Protein AF-A0A3B0UIE2-F1 (afdb_monomer)

InterPro domains:
  IPR003661 Signal transduction histidine kinase, dimerisation/phosphoacceptor domain [cd00082] (89-148)
  IPR036097 Signal transduction histidine kinase, dimerisation/phosphoacceptor domain superfamily [SSF47384] (78-144)

Radius of gyration: 30.75 Å; Cα contacts (8 Å, |Δi|>4): 87; chains: 1; bounding box: 80×57×83 Å

Secondary structure (DSSP, 8-state):
-HHHHHHHHHHHHHHHHHHHHHHHHHHHHHHHHHHHHHHHHHHHHHHHHHHHHH--SS-HHHHHHHHHHHHHHHHHHHHHHHHHHHHHHHHHHHHHHHHHHHHHHHHHHHHHHHHHHTS-TTT-HHHHHHHHHHHHHHHHHHHHHHHHHTTS-S-------EEE-HHHHHHHHHHHHHHHHHHTTPPP-----S-PPPEEE---

Sequence (204 aa):
MVYDTIFMMNKKLLQYLLEFIPVVKSMFFAVLVIIAISLSVAVLGVGGGWVISNATSGWAWTAAFAVGSLIFIVWKSISMRLKKTDLIKSEFITIAAHRIRTPLTRVNWMISEIVAESGLGKENKLAVSIREIMNDLVKASNNLLNAAEAGKSSLYYDYMFEKGQF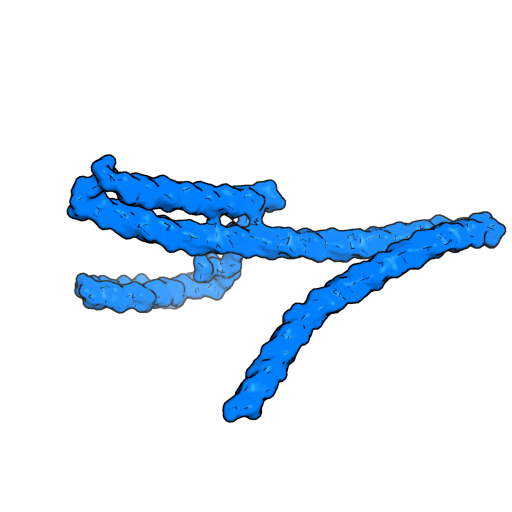ANLVRQVVSEYSSGARQKDINISVDVTEKLPELSLDKE

Mean predicted aligned error: 17.57 Å

Solvent-accessible surface area (backbone atoms only — not comparable to full-atom values): 11708 Å² total; per-residue (Å²): 113,71,67,57,53,53,52,54,50,51,54,52,51,51,51,53,52,59,66,43,50,65,56,54,55,51,54,53,51,51,52,51,50,52,52,52,51,53,50,52,52,48,46,51,60,56,47,45,55,51,44,72,74,68,54,81,68,100,53,68,66,56,58,56,51,53,53,53,49,54,52,49,52,52,52,50,55,51,51,54,54,51,53,52,51,55,50,52,52,28,52,52,46,37,53,51,28,56,64,47,46,57,58,50,50,52,50,50,50,54,51,52,49,54,32,61,76,67,69,39,67,85,82,36,66,67,62,48,52,50,52,51,53,49,52,49,51,51,48,50,34,50,51,50,30,51,58,39,40,74,81,44,83,94,71,74,76,75,69,64,58,38,87,36,56,60,70,57,54,53,51,50,54,52,57,72,46,43,67,61,28,59,78,66,75,49,87,86,82,84,89,74,74,94,81,66,73,79,37,78,38,55,86,125

pLDDT: mean 74.0, std 8.78, range [43.72, 89.62]

Organism: NCBI:txid652676

Structure (mmCIF, N/CA/C/O backbone):
data_AF-A0A3B0UIE2-F1
#
_entry.id   AF-A0A3B0UIE2-F1
#
loop_
_atom_site.group_PDB
_atom_site.id
_atom_site.type_symbol
_atom_site.label_atom_id
_atom_site.label_alt_id
_atom_site.label_comp_id
_atom_site.label_asym_id
_atom_site.label_entity_id
_atom_site.label_seq_id
_atom_site.pdbx_PDB_ins_code
_atom_site.Cartn_x
_atom_site.Cartn_y
_atom_site.Cartn_z
_atom_site.occupancy
_atom_site.B_iso_or_equiv
_atom_site.auth_seq_id
_atom_site.auth_comp_id
_atom_site.auth_asym_id
_atom_site.auth_atom_id
_atom_site.pdbx_PDB_model_num
ATOM 1 N N . MET A 1 1 ? 0.144 -46.802 6.321 1.00 59.94 1 MET A N 1
ATOM 2 C CA . MET A 1 1 ? 0.985 -45.818 7.039 1.00 59.94 1 MET A CA 1
ATOM 3 C C . MET A 1 1 ? 2.163 -45.338 6.188 1.00 59.94 1 MET A C 1
ATOM 5 O O . MET A 1 1 ? 2.174 -44.167 5.865 1.00 59.94 1 MET A O 1
ATOM 9 N N . VAL A 1 2 ? 3.090 -46.196 5.731 1.00 64.44 2 VAL A N 1
ATOM 10 C CA . VAL A 1 2 ? 4.251 -45.768 4.902 1.00 64.44 2 VAL A CA 1
ATOM 11 C C . VAL A 1 2 ? 3.854 -45.157 3.543 1.00 64.44 2 VAL A C 1
ATOM 13 O O . VAL A 1 2 ? 4.434 -44.158 3.127 1.00 64.44 2 VAL A O 1
ATOM 16 N N . TYR A 1 3 ? 2.831 -45.707 2.877 1.00 65.94 3 TYR A N 1
ATOM 17 C CA . TYR A 1 3 ? 2.332 -45.188 1.594 1.00 65.94 3 TYR A CA 1
ATOM 18 C C . TYR A 1 3 ? 1.734 -43.774 1.696 1.00 65.94 3 TYR A C 1
ATOM 20 O O . TYR A 1 3 ? 2.008 -42.940 0.835 1.00 65.94 3 TYR A O 1
ATOM 28 N N . ASP A 1 4 ? 1.001 -43.468 2.771 1.00 69.38 4 ASP A N 1
ATOM 29 C CA . ASP A 1 4 ? 0.458 -42.121 3.005 1.00 69.38 4 ASP A CA 1
ATOM 30 C C . ASP A 1 4 ? 1.563 -41.098 3.262 1.00 69.38 4 ASP A C 1
ATOM 32 O O . ASP A 1 4 ? 1.493 -39.972 2.770 1.00 69.38 4 ASP A O 1
ATOM 36 N N . THR A 1 5 ? 2.620 -41.488 3.980 1.00 70.50 5 THR A N 1
ATOM 37 C CA . THR A 1 5 ? 3.762 -40.607 4.245 1.00 70.50 5 THR A CA 1
ATOM 38 C C . THR A 1 5 ? 4.521 -40.277 2.959 1.00 70.50 5 THR A C 1
ATOM 40 O O . THR A 1 5 ? 4.874 -39.120 2.741 1.00 70.50 5 THR A O 1
ATOM 43 N N . ILE A 1 6 ? 4.722 -41.260 2.073 1.00 70.94 6 ILE A N 1
ATOM 44 C CA . ILE A 1 6 ? 5.381 -41.060 0.772 1.00 70.94 6 ILE A CA 1
ATOM 45 C C . ILE A 1 6 ? 4.516 -40.187 -0.151 1.00 70.94 6 ILE A C 1
ATOM 47 O O . ILE A 1 6 ? 5.032 -39.269 -0.789 1.00 70.94 6 ILE A O 1
ATOM 51 N N . PHE A 1 7 ? 3.199 -40.409 -0.181 1.00 75.44 7 PHE A N 1
ATOM 52 C CA . PHE A 1 7 ? 2.265 -39.605 -0.973 1.00 75.44 7 PHE A CA 1
ATOM 53 C C . PHE A 1 7 ? 2.197 -38.145 -0.491 1.00 75.44 7 PHE A C 1
ATOM 55 O O . PHE A 1 7 ? 2.292 -37.212 -1.292 1.00 75.44 7 PHE A O 1
ATOM 62 N N . MET A 1 8 ? 2.122 -37.932 0.826 1.00 71.06 8 MET A N 1
ATOM 63 C CA . MET A 1 8 ? 2.158 -36.603 1.448 1.00 71.06 8 MET A CA 1
ATOM 64 C C . MET A 1 8 ? 3.488 -35.881 1.203 1.00 71.06 8 MET A C 1
ATOM 66 O O . MET A 1 8 ? 3.498 -34.675 0.945 1.00 71.06 8 MET A O 1
ATOM 70 N N . MET A 1 9 ? 4.610 -36.606 1.245 1.00 76.44 9 MET A N 1
ATOM 71 C CA . MET A 1 9 ? 5.936 -36.049 0.976 1.00 76.44 9 MET A CA 1
ATOM 72 C C . MET A 1 9 ? 6.086 -35.631 -0.491 1.00 76.44 9 MET A C 1
ATOM 74 O O . MET A 1 9 ? 6.580 -34.538 -0.758 1.00 76.44 9 MET A O 1
ATOM 78 N N . ASN A 1 10 ? 5.581 -36.434 -1.434 1.00 78.94 10 ASN A N 1
ATOM 79 C CA . ASN A 1 10 ? 5.615 -36.113 -2.863 1.00 78.94 10 ASN A CA 1
ATOM 80 C C . ASN A 1 10 ? 4.724 -34.903 -3.204 1.00 78.94 10 ASN A C 1
ATOM 82 O O . ASN A 1 10 ? 5.127 -34.019 -3.954 1.00 78.94 10 ASN A O 1
ATOM 86 N N . LYS A 1 11 ? 3.547 -34.789 -2.573 1.00 80.38 11 LYS A N 1
ATOM 87 C CA . LYS A 1 11 ? 2.660 -33.625 -2.731 1.00 80.38 11 LYS A CA 1
ATOM 88 C C . LYS A 1 11 ? 3.299 -32.330 -2.216 1.00 80.38 11 LYS A C 1
ATOM 90 O O . LYS A 1 11 ? 3.215 -31.303 -2.887 1.00 80.38 11 LYS A O 1
ATOM 95 N N . LYS A 1 12 ? 3.974 -32.379 -1.060 1.00 77.25 12 LYS A N 1
ATOM 96 C CA . LYS A 1 12 ? 4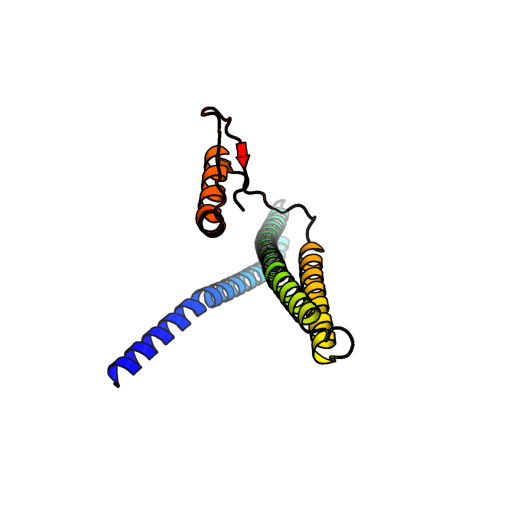.740 -31.237 -0.531 1.00 77.25 12 LYS A CA 1
ATOM 97 C C . LYS A 1 12 ? 5.914 -30.864 -1.437 1.00 77.25 12 LYS A C 1
ATOM 99 O O . LYS A 1 12 ? 6.126 -29.683 -1.681 1.00 77.25 12 LYS A O 1
ATOM 104 N N . LEU A 1 13 ? 6.639 -31.850 -1.967 1.00 75.75 13 LEU A N 1
ATOM 105 C CA . LEU A 1 13 ? 7.717 -31.637 -2.940 1.00 75.75 13 LEU A CA 1
ATOM 106 C C . LEU A 1 13 ? 7.207 -30.952 -4.211 1.00 75.75 13 LEU A C 1
ATOM 108 O O . LEU A 1 13 ? 7.811 -29.987 -4.670 1.00 75.75 13 LEU A O 1
ATOM 112 N N . LEU A 1 14 ? 6.066 -31.397 -4.739 1.00 78.38 14 LEU A N 1
ATOM 113 C CA . LEU A 1 14 ? 5.446 -30.795 -5.917 1.00 78.38 14 LEU A CA 1
ATOM 114 C C . LEU A 1 14 ? 5.032 -29.338 -5.664 1.00 78.38 14 LEU A C 1
ATOM 116 O O . LEU A 1 14 ? 5.239 -28.480 -6.518 1.00 78.38 14 LEU A O 1
ATOM 120 N N . GLN A 1 15 ? 4.489 -29.049 -4.480 1.00 78.19 15 GLN A N 1
ATOM 121 C CA . GLN A 1 15 ? 4.108 -27.696 -4.075 1.00 78.19 15 GLN A CA 1
ATOM 122 C C . GLN A 1 15 ? 5.329 -26.772 -3.943 1.00 78.19 15 GLN A C 1
ATOM 124 O O . GLN A 1 15 ? 5.320 -25.673 -4.494 1.00 78.19 15 GLN A O 1
ATOM 129 N N . TYR A 1 16 ? 6.411 -27.246 -3.318 1.00 77.62 16 TYR A N 1
ATOM 130 C CA . TYR A 1 16 ? 7.679 -26.514 -3.257 1.00 77.62 16 TYR A CA 1
ATOM 131 C C . TYR A 1 16 ? 8.252 -26.231 -4.650 1.00 77.62 16 TYR A C 1
ATOM 133 O O . TYR A 1 16 ? 8.701 -25.119 -4.919 1.00 77.62 16 TYR A O 1
ATOM 141 N N . LEU A 1 17 ? 8.213 -27.211 -5.558 1.00 74.56 17 LEU A N 1
ATOM 142 C CA . LEU A 1 17 ? 8.673 -27.025 -6.934 1.00 74.56 17 LEU A CA 1
ATOM 143 C C . LEU A 1 17 ? 7.830 -25.979 -7.676 1.00 74.56 17 LEU A C 1
ATOM 145 O O . LEU A 1 17 ? 8.391 -25.132 -8.368 1.00 74.56 17 LEU A O 1
ATOM 149 N N . LEU A 1 18 ? 6.506 -25.988 -7.497 1.00 74.62 18 LEU A N 1
ATOM 150 C CA . LEU A 1 18 ? 5.598 -25.014 -8.111 1.00 74.62 18 LEU A CA 1
ATOM 151 C C . LEU A 1 18 ? 5.844 -23.581 -7.618 1.00 74.62 18 LEU A C 1
ATOM 153 O O . LEU A 1 18 ? 5.824 -22.651 -8.425 1.00 74.62 18 LEU A O 1
ATOM 157 N N . GLU A 1 19 ? 6.138 -23.400 -6.329 1.00 77.62 19 GLU A N 1
ATOM 158 C CA . GLU A 1 19 ? 6.495 -22.097 -5.751 1.00 77.62 19 GLU A CA 1
ATOM 159 C C . GLU A 1 19 ? 7.881 -21.604 -6.214 1.00 77.62 19 GLU A C 1
ATOM 161 O O . GLU A 1 19 ? 8.101 -20.399 -6.353 1.00 77.62 19 GLU A O 1
ATOM 166 N N . PHE A 1 20 ? 8.804 -22.518 -6.539 1.00 73.44 20 PHE A N 1
ATOM 167 C CA . PHE A 1 20 ? 10.147 -22.185 -7.028 1.00 73.44 20 PHE A CA 1
ATOM 168 C C . PHE A 1 20 ? 10.193 -21.752 -8.504 1.00 73.44 20 PHE A C 1
ATOM 170 O O . PHE A 1 20 ? 11.013 -20.905 -8.867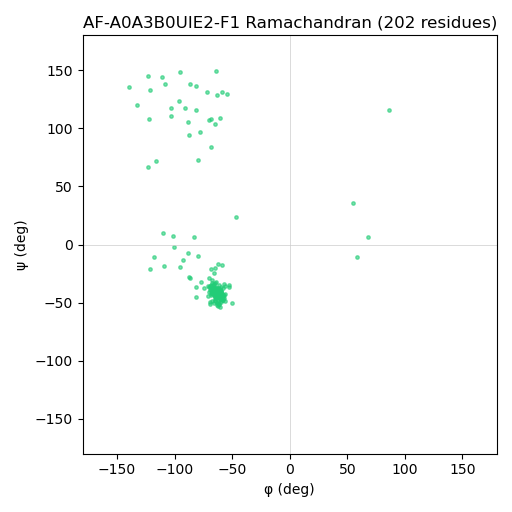 1.00 73.44 20 PHE A O 1
ATOM 177 N N . ILE A 1 21 ? 9.318 -22.287 -9.365 1.00 75.94 21 ILE A N 1
ATOM 178 C CA . ILE A 1 21 ? 9.272 -21.973 -10.809 1.00 75.94 21 ILE A CA 1
ATOM 179 C C . ILE A 1 21 ? 9.263 -20.458 -11.119 1.00 75.94 21 ILE A C 1
ATOM 181 O O . ILE A 1 21 ? 10.080 -20.023 -11.941 1.00 75.94 21 ILE A O 1
ATOM 185 N N . PRO A 1 22 ? 8.399 -19.615 -10.514 1.00 72.62 22 PRO A N 1
ATOM 186 C CA . PRO A 1 22 ? 8.377 -18.181 -10.815 1.00 72.62 22 PRO A CA 1
ATOM 187 C C . PRO A 1 22 ? 9.661 -17.458 -10.382 1.00 72.62 22 PRO A C 1
ATOM 189 O O . PRO A 1 22 ? 10.120 -16.553 -11.085 1.00 72.62 22 PRO A O 1
ATOM 192 N N . VAL A 1 23 ? 10.277 -17.882 -9.275 1.00 73.25 23 VAL A N 1
ATOM 193 C CA . VAL A 1 23 ? 11.530 -17.306 -8.761 1.00 73.25 23 VAL A CA 1
ATOM 194 C C . VAL A 1 23 ? 12.687 -17.622 -9.707 1.00 73.25 23 VAL A C 1
ATOM 196 O O . VAL A 1 23 ? 13.394 -16.712 -10.147 1.00 73.25 23 VAL A O 1
ATOM 199 N N . VAL A 1 24 ? 12.823 -18.889 -10.110 1.00 77.94 24 VAL A N 1
ATOM 200 C CA . VAL A 1 24 ? 13.854 -19.337 -11.061 1.00 77.94 24 VAL A CA 1
ATOM 201 C C . VAL A 1 24 ? 13.708 -18.621 -12.406 1.00 77.94 24 VAL A C 1
ATOM 203 O O . VAL A 1 24 ? 14.696 -18.144 -12.968 1.00 77.94 24 VAL A O 1
ATOM 206 N N . LYS A 1 25 ? 12.473 -18.451 -12.900 1.00 73.00 25 LYS A N 1
ATOM 207 C CA . LYS A 1 25 ? 12.191 -17.710 -14.140 1.00 73.00 25 LYS A CA 1
ATOM 208 C C . LYS A 1 25 ? 12.637 -16.245 -14.059 1.00 73.00 25 LYS A C 1
ATOM 210 O O . LYS A 1 25 ? 13.175 -15.714 -15.031 1.00 73.00 25 LYS A O 1
ATOM 215 N N . SER A 1 26 ? 12.440 -15.594 -12.911 1.00 71.44 26 SER A N 1
ATOM 216 C CA . SER A 1 26 ? 12.879 -14.212 -12.687 1.00 71.44 26 SER A CA 1
ATOM 217 C C . SER A 1 26 ? 14.405 -14.090 -12.630 1.00 71.44 26 SER A C 1
ATOM 219 O O . SER A 1 26 ? 14.968 -13.171 -13.226 1.00 71.44 26 SER A O 1
ATOM 221 N N . MET A 1 27 ? 15.086 -15.029 -11.965 1.00 76.00 27 MET A N 1
ATOM 222 C CA . MET A 1 27 ? 16.553 -15.060 -11.905 1.00 76.00 27 MET A CA 1
ATOM 223 C C . MET A 1 27 ? 17.169 -15.269 -13.291 1.00 76.00 27 MET A C 1
ATOM 225 O O . MET A 1 27 ? 18.090 -14.551 -13.673 1.00 76.00 27 MET A O 1
ATOM 229 N N . PHE A 1 28 ? 16.614 -16.190 -14.083 1.00 80.75 28 PHE A N 1
ATOM 230 C CA . PHE A 1 28 ? 17.080 -16.449 -15.445 1.00 80.75 28 PHE A CA 1
ATOM 231 C C . PHE A 1 28 ? 16.944 -15.216 -16.351 1.00 80.75 28 PHE A C 1
ATOM 233 O O . PHE A 1 28 ? 17.866 -14.872 -17.090 1.00 80.75 28 PHE A O 1
ATOM 240 N N . PHE A 1 29 ? 15.821 -14.496 -16.254 1.00 77.62 29 PHE A N 1
ATOM 241 C CA . PHE A 1 29 ? 15.620 -13.252 -16.999 1.00 77.62 29 PHE A CA 1
ATOM 242 C C . PHE A 1 29 ? 16.621 -12.160 -16.591 1.00 77.62 29 PHE A C 1
ATOM 244 O O . PHE A 1 29 ? 17.150 -11.465 -17.455 1.00 77.62 29 PHE A O 1
ATOM 251 N N . ALA A 1 30 ? 16.927 -12.028 -15.295 1.00 73.62 30 ALA A N 1
ATOM 252 C CA . ALA A 1 30 ? 17.923 -11.071 -14.815 1.00 73.62 30 ALA A CA 1
ATOM 253 C C . ALA A 1 30 ? 19.327 -11.375 -15.363 1.00 73.62 30 ALA A C 1
ATOM 255 O O . ALA A 1 30 ? 20.013 -10.466 -15.830 1.00 73.62 30 ALA A O 1
ATOM 256 N N . VAL A 1 31 ? 19.727 -12.652 -15.386 1.00 82.06 31 VAL A N 1
ATOM 257 C CA . VAL A 1 31 ? 21.003 -13.078 -15.984 1.00 82.06 31 VAL A CA 1
ATOM 258 C C . VAL A 1 31 ? 21.042 -12.761 -17.481 1.00 82.06 31 VAL A C 1
ATOM 260 O O . VAL A 1 31 ? 22.030 -12.203 -17.953 1.00 82.06 31 VAL A O 1
ATOM 263 N N . LEU A 1 32 ? 19.961 -13.020 -18.225 1.00 80.75 32 LEU A N 1
ATOM 264 C CA . LEU A 1 32 ? 19.870 -12.657 -19.646 1.00 80.75 32 LEU A CA 1
ATOM 265 C C . LEU A 1 32 ? 20.023 -11.151 -19.888 1.00 80.75 32 LEU A C 1
ATOM 267 O O . LEU A 1 32 ? 20.693 -10.751 -20.838 1.00 80.75 32 LEU A O 1
ATOM 271 N N . VAL A 1 33 ? 19.440 -10.312 -19.029 1.00 79.12 33 VAL A N 1
ATOM 272 C CA . VAL A 1 33 ? 19.584 -8.851 -19.119 1.00 79.12 33 VAL A CA 1
ATOM 273 C C . VAL A 1 33 ? 21.034 -8.428 -18.882 1.00 79.12 33 VAL A C 1
ATOM 275 O O . VAL A 1 33 ? 21.556 -7.616 -19.640 1.00 79.12 33 VAL A O 1
ATOM 278 N N . ILE A 1 34 ? 21.710 -8.999 -17.881 1.00 80.62 34 ILE A N 1
ATOM 279 C CA . ILE A 1 34 ? 23.125 -8.706 -17.600 1.00 80.62 34 ILE A CA 1
ATOM 280 C C . ILE A 1 34 ? 24.007 -9.126 -18.778 1.00 80.62 34 ILE A C 1
ATOM 282 O O . ILE A 1 34 ? 24.868 -8.355 -19.201 1.00 80.62 34 ILE A O 1
ATOM 286 N N . ILE A 1 35 ? 23.759 -10.308 -19.350 1.00 84.38 35 ILE A N 1
ATOM 287 C CA . ILE A 1 35 ? 24.462 -10.782 -20.547 1.00 84.38 35 ILE A CA 1
ATOM 288 C C . ILE A 1 35 ? 24.221 -9.819 -21.712 1.00 84.38 35 ILE A C 1
ATOM 290 O O . ILE A 1 35 ? 25.181 -9.415 -22.358 1.00 84.38 35 ILE A O 1
ATOM 294 N N . ALA A 1 36 ? 22.980 -9.388 -21.952 1.00 79.50 36 ALA A N 1
ATOM 295 C CA . ALA A 1 36 ? 22.654 -8.450 -23.025 1.00 79.50 36 ALA A CA 1
ATOM 296 C C . ALA A 1 36 ? 23.336 -7.081 -22.846 1.00 79.50 36 ALA A C 1
ATOM 298 O O . ALA A 1 36 ? 23.836 -6.510 -23.817 1.00 79.50 36 ALA A O 1
ATOM 299 N N . ILE A 1 37 ? 23.405 -6.571 -21.612 1.00 79.12 37 ILE A N 1
ATOM 300 C CA . ILE A 1 37 ? 24.123 -5.331 -21.283 1.00 79.12 37 ILE A CA 1
ATOM 301 C C . ILE A 1 37 ? 25.626 -5.514 -21.522 1.00 79.12 37 ILE A C 1
ATOM 303 O O . ILE A 1 37 ? 26.240 -4.687 -22.191 1.00 79.12 37 ILE A O 1
ATOM 307 N N . SER A 1 38 ? 26.211 -6.613 -21.039 1.00 77.25 38 SER A N 1
ATOM 308 C CA . SER A 1 38 ? 27.634 -6.919 -21.214 1.00 77.25 38 SER A CA 1
ATOM 309 C C . SER A 1 38 ? 28.010 -7.079 -22.692 1.00 77.25 38 SER A C 1
ATOM 311 O O . SER A 1 38 ? 29.003 -6.503 -23.135 1.00 77.25 38 SER A O 1
ATOM 313 N N . LEU A 1 39 ? 27.170 -7.759 -23.483 1.00 79.69 39 LEU A N 1
ATOM 314 C CA . LEU A 1 39 ? 27.345 -7.887 -24.931 1.00 79.69 39 LEU A CA 1
ATOM 315 C C . LEU A 1 39 ? 27.259 -6.525 -25.626 1.00 79.69 39 LEU A C 1
ATOM 317 O O . LEU A 1 39 ? 28.076 -6.226 -26.489 1.00 79.69 39 LEU A O 1
ATOM 321 N N . SER A 1 40 ? 26.304 -5.680 -25.226 1.00 71.69 40 SER A N 1
ATOM 322 C CA . SER A 1 40 ? 26.145 -4.333 -25.788 1.00 71.69 40 SER A CA 1
ATOM 323 C C . SER A 1 40 ? 27.374 -3.461 -25.513 1.00 71.69 40 SER A C 1
ATOM 325 O O . SER A 1 40 ? 27.848 -2.764 -26.407 1.00 71.69 40 SER A O 1
ATOM 327 N N . VAL A 1 41 ? 27.943 -3.542 -24.305 1.00 75.44 41 VAL A N 1
ATOM 328 C CA . VAL A 1 41 ? 29.186 -2.840 -23.939 1.00 75.44 41 VAL A CA 1
ATOM 329 C C . VAL A 1 41 ? 30.387 -3.385 -24.720 1.00 75.44 41 VAL A C 1
ATOM 331 O O . VAL A 1 41 ? 31.199 -2.605 -25.215 1.00 75.44 41 VAL A O 1
ATOM 334 N N . ALA A 1 42 ? 30.486 -4.705 -24.895 1.00 74.06 42 ALA A N 1
ATOM 335 C CA . ALA A 1 42 ? 31.547 -5.322 -25.690 1.00 74.06 42 ALA A CA 1
ATOM 336 C C . ALA A 1 42 ? 31.472 -4.917 -27.174 1.00 74.06 42 ALA A C 1
ATOM 338 O O . ALA A 1 42 ? 32.497 -4.610 -27.785 1.00 74.06 42 ALA A O 1
ATOM 339 N N . VAL A 1 43 ? 30.261 -4.844 -27.738 1.00 71.31 43 VAL A N 1
ATOM 340 C CA . VAL A 1 43 ? 30.013 -4.357 -29.105 1.00 71.31 43 VAL A CA 1
ATOM 341 C C . VAL A 1 43 ? 30.408 -2.886 -29.246 1.00 71.31 43 VAL A C 1
ATOM 343 O O . VAL A 1 43 ? 30.999 -2.524 -30.258 1.00 71.31 43 VAL A O 1
ATOM 346 N N . LEU A 1 44 ? 30.164 -2.044 -28.238 1.00 68.69 44 LEU A N 1
ATOM 347 C CA . LEU A 1 44 ? 30.645 -0.657 -28.247 1.00 68.69 44 LEU A CA 1
ATOM 348 C C . LEU A 1 44 ? 32.177 -0.570 -28.220 1.00 68.69 44 LEU A C 1
ATOM 350 O O . LEU A 1 44 ? 32.747 0.232 -28.955 1.00 68.69 44 LEU A O 1
ATOM 354 N N . GLY A 1 45 ? 32.844 -1.399 -27.412 1.00 67.75 45 GLY A N 1
ATOM 355 C CA . GLY A 1 45 ? 34.305 -1.390 -27.286 1.00 67.75 45 GLY A CA 1
ATOM 356 C C . GLY A 1 45 ? 35.027 -1.895 -28.539 1.00 67.75 45 GLY A C 1
ATOM 357 O O . GLY A 1 45 ? 35.905 -1.217 -29.068 1.00 67.75 45 GLY A O 1
ATOM 358 N N . VAL A 1 46 ? 34.641 -3.072 -29.040 1.00 68.69 46 VAL A N 1
ATOM 359 C CA . VAL A 1 46 ? 35.284 -3.707 -30.207 1.00 68.69 46 VAL A CA 1
ATOM 360 C C . VAL A 1 46 ? 34.754 -3.122 -31.516 1.00 68.69 46 VAL A C 1
ATOM 362 O O . VAL A 1 46 ? 35.525 -2.777 -32.413 1.00 68.69 46 VAL A O 1
ATOM 365 N N . GLY A 1 47 ? 33.433 -2.964 -31.618 1.00 64.25 47 GLY A N 1
ATOM 366 C CA . GLY A 1 47 ? 32.779 -2.393 -32.791 1.00 64.25 47 GLY A CA 1
ATOM 367 C C . GLY A 1 47 ? 33.112 -0.917 -32.977 1.00 64.25 47 GLY A C 1
ATOM 368 O O . GLY A 1 47 ? 33.303 -0.493 -34.110 1.00 64.25 47 GLY A O 1
ATOM 369 N N . GLY A 1 48 ? 33.284 -0.148 -31.896 1.00 64.75 48 GLY A N 1
ATOM 370 C CA . GLY A 1 48 ? 33.723 1.247 -31.975 1.00 64.75 48 GLY A CA 1
ATOM 371 C C . GLY A 1 48 ? 35.081 1.399 -32.665 1.00 64.75 48 GLY A C 1
ATOM 372 O O . GLY A 1 48 ? 35.210 2.200 -33.587 1.00 64.75 48 GLY A O 1
ATOM 373 N N . GLY A 1 49 ? 36.074 0.583 -32.297 1.00 65.00 49 GLY A N 1
ATOM 374 C CA . GLY A 1 49 ? 37.410 0.624 -32.907 1.00 65.00 49 GLY A CA 1
ATOM 375 C C . GLY A 1 49 ? 37.436 0.176 -34.374 1.00 65.00 49 GLY A C 1
ATOM 376 O O . GLY A 1 49 ? 38.124 0.785 -35.197 1.00 65.00 49 GLY A O 1
ATOM 377 N N . TRP A 1 50 ? 36.647 -0.842 -34.732 1.00 63.44 50 TRP A N 1
ATOM 378 C CA . TRP A 1 50 ? 36.522 -1.305 -36.121 1.00 63.44 50 TRP A CA 1
ATOM 379 C C . TRP A 1 50 ? 35.768 -0.297 -37.002 1.00 63.44 50 TRP A C 1
ATOM 381 O O . TRP A 1 50 ? 36.188 -0.009 -38.120 1.00 63.44 50 TRP A O 1
ATOM 391 N N . VAL A 1 51 ? 34.698 0.313 -36.482 1.00 63.38 51 VAL A N 1
ATOM 392 C CA . VAL A 1 51 ? 33.931 1.351 -37.187 1.00 63.38 51 VAL A CA 1
ATOM 393 C C . VAL A 1 51 ? 34.775 2.609 -37.397 1.00 63.38 51 VAL A C 1
ATOM 395 O O . VAL A 1 51 ? 34.768 3.149 -38.495 1.00 63.38 51 VAL A O 1
ATOM 398 N N . ILE A 1 52 ? 35.550 3.056 -36.404 1.00 65.56 52 ILE A N 1
ATOM 399 C CA . ILE A 1 52 ? 36.402 4.252 -36.543 1.00 65.56 52 ILE A CA 1
ATOM 400 C C . ILE A 1 52 ? 37.550 4.027 -37.542 1.00 65.56 52 ILE A C 1
ATOM 402 O O . ILE A 1 52 ? 37.940 4.963 -38.235 1.00 65.56 52 ILE A O 1
ATOM 406 N N . SER A 1 53 ? 38.083 2.804 -37.639 1.00 68.81 53 SER A N 1
ATOM 407 C CA . SER A 1 53 ? 39.214 2.492 -38.528 1.00 68.81 53 SER A CA 1
ATOM 408 C C . SER A 1 53 ? 38.816 2.105 -39.958 1.00 68.81 53 SER A C 1
ATOM 410 O O . SER A 1 53 ? 39.595 2.352 -40.874 1.00 68.81 53 SER A O 1
ATOM 412 N N . ASN A 1 54 ? 37.624 1.532 -40.172 1.00 69.19 54 ASN A N 1
ATOM 413 C CA . ASN A 1 54 ? 37.177 1.043 -41.485 1.00 69.19 54 ASN A CA 1
ATOM 414 C C . ASN A 1 54 ? 36.058 1.890 -42.129 1.00 69.19 54 ASN A C 1
ATOM 416 O O . ASN A 1 54 ? 35.834 1.789 -43.334 1.00 69.19 54 ASN A O 1
ATOM 420 N N . ALA A 1 55 ? 35.333 2.723 -41.369 1.00 59.00 55 ALA A N 1
ATOM 421 C CA . ALA A 1 55 ? 34.236 3.517 -41.921 1.00 59.00 55 ALA A CA 1
ATOM 422 C C . ALA A 1 55 ? 34.727 4.859 -42.483 1.00 59.00 55 ALA A C 1
ATOM 424 O O . ALA A 1 55 ? 34.766 5.881 -41.799 1.00 59.00 55 ALA A O 1
ATOM 425 N N . THR A 1 56 ? 35.006 4.891 -43.783 1.00 65.38 56 THR A N 1
ATOM 426 C CA . THR A 1 56 ? 34.817 6.122 -44.556 1.00 65.38 56 THR A CA 1
ATOM 427 C C . THR A 1 56 ? 33.308 6.338 -44.711 1.00 65.38 56 THR A C 1
ATOM 429 O O . THR A 1 56 ? 32.626 5.416 -45.148 1.00 65.38 56 THR A O 1
ATOM 432 N N . SER A 1 57 ? 32.792 7.539 -44.435 1.00 58.06 57 SER A N 1
ATOM 433 C CA . SER A 1 57 ? 31.388 7.948 -44.651 1.00 58.06 57 SER A CA 1
ATOM 434 C C . SER A 1 57 ? 30.401 7.630 -43.521 1.00 58.06 57 SER A C 1
ATOM 436 O O . SER A 1 57 ? 30.102 6.479 -43.224 1.00 58.06 57 SER A O 1
ATOM 438 N N . GLY A 1 58 ? 29.854 8.699 -42.930 1.00 61.00 58 GLY A N 1
ATOM 439 C CA . GLY A 1 58 ? 28.415 8.979 -42.845 1.00 61.00 58 GLY A CA 1
ATOM 440 C C . GLY A 1 58 ? 27.453 7.997 -42.176 1.00 61.00 58 GLY A C 1
ATOM 441 O O . GLY A 1 58 ? 26.326 8.397 -41.963 1.00 61.00 58 GLY A O 1
ATOM 442 N N . TRP A 1 59 ? 27.824 6.768 -41.825 1.00 63.47 59 TRP A N 1
ATOM 443 C CA . TRP A 1 59 ? 26.933 5.756 -41.240 1.00 63.47 59 TRP A CA 1
ATOM 444 C C . TRP A 1 59 ? 27.361 5.338 -39.828 1.00 63.47 59 TRP A C 1
ATOM 446 O O . TRP A 1 59 ? 26.577 4.726 -39.109 1.00 63.47 59 TRP A O 1
ATOM 456 N N . ALA A 1 60 ? 28.555 5.735 -39.374 1.00 68.50 60 ALA A N 1
ATOM 457 C CA . ALA A 1 60 ? 29.077 5.424 -38.038 1.00 68.50 60 ALA A CA 1
ATOM 458 C C . ALA A 1 60 ? 28.168 5.905 -36.886 1.00 68.50 60 ALA A C 1
ATOM 460 O O . ALA A 1 60 ? 28.038 5.222 -35.870 1.00 68.50 60 ALA A O 1
ATOM 461 N N . TRP A 1 61 ? 27.475 7.039 -37.052 1.00 66.62 61 TRP A N 1
ATOM 462 C CA . TRP A 1 61 ? 26.528 7.548 -36.052 1.00 66.62 61 TRP A CA 1
ATOM 463 C C . TRP A 1 61 ? 25.338 6.602 -35.841 1.00 66.62 61 TRP A C 1
ATOM 465 O O . TRP A 1 61 ? 24.859 6.467 -34.717 1.00 66.62 61 TRP A O 1
ATOM 475 N N . THR A 1 62 ? 24.899 5.876 -36.874 1.00 72.19 62 THR A N 1
ATOM 476 C CA . THR A 1 62 ? 23.733 4.979 -36.782 1.00 72.19 62 THR A CA 1
ATOM 477 C C . THR A 1 62 ? 23.962 3.804 -35.826 1.00 72.19 62 THR A C 1
ATOM 479 O O . THR A 1 62 ? 23.041 3.416 -35.108 1.00 72.19 62 THR A O 1
ATOM 482 N N . ALA A 1 63 ? 25.198 3.300 -35.727 1.00 71.88 63 ALA A N 1
ATOM 483 C CA . ALA A 1 63 ? 25.564 2.249 -34.778 1.00 71.88 63 ALA A CA 1
ATOM 484 C C . ALA A 1 63 ? 25.444 2.725 -33.319 1.00 71.88 63 ALA A C 1
ATOM 486 O O . ALA A 1 63 ? 24.895 2.017 -32.476 1.00 71.88 63 ALA A O 1
ATOM 487 N N . ALA A 1 64 ? 25.879 3.956 -33.027 1.00 70.88 64 ALA A N 1
ATOM 488 C CA . ALA A 1 64 ? 25.744 4.551 -31.698 1.00 70.88 64 ALA A CA 1
ATOM 489 C C . ALA A 1 64 ? 24.268 4.768 -31.311 1.00 70.88 64 ALA A C 1
ATOM 491 O O . ALA A 1 64 ? 23.866 4.451 -30.189 1.00 70.88 64 ALA A O 1
ATOM 492 N N . PHE A 1 65 ? 23.435 5.229 -32.252 1.00 79.75 65 PHE A N 1
ATOM 493 C CA . PHE A 1 65 ? 21.989 5.364 -32.036 1.00 79.75 65 PHE A CA 1
ATOM 494 C C . PHE A 1 65 ? 21.295 4.016 -31.815 1.00 79.75 65 PHE A C 1
ATOM 496 O O . PHE A 1 65 ? 20.425 3.916 -30.947 1.00 79.75 65 PHE A O 1
ATOM 503 N N . ALA A 1 66 ? 21.687 2.971 -32.549 1.00 76.50 66 ALA A N 1
ATOM 504 C CA . ALA A 1 66 ? 21.129 1.632 -32.379 1.00 76.50 66 ALA A CA 1
ATOM 505 C C . ALA A 1 66 ? 21.402 1.081 -30.970 1.00 76.50 66 ALA A C 1
ATOM 507 O O . ALA A 1 66 ? 20.483 0.594 -30.308 1.00 76.50 66 ALA A O 1
ATOM 508 N N . VAL A 1 67 ? 22.633 1.230 -30.468 1.00 75.69 67 VAL A N 1
ATOM 509 C CA . VAL A 1 67 ? 22.981 0.792 -29.108 1.00 75.69 67 VAL A CA 1
ATOM 510 C C . VAL A 1 67 ? 22.269 1.635 -28.047 1.00 75.69 67 VAL A C 1
ATOM 512 O O . VAL A 1 67 ? 21.713 1.082 -27.097 1.00 75.69 67 VAL A O 1
ATOM 515 N N . GLY A 1 68 ? 22.204 2.958 -28.224 1.00 79.62 68 GLY A N 1
ATOM 516 C CA . GLY A 1 68 ? 21.458 3.839 -27.322 1.00 79.62 68 GLY A CA 1
ATOM 517 C C . GLY A 1 68 ? 19.968 3.487 -27.243 1.00 79.62 68 GLY A C 1
ATOM 518 O O . GLY A 1 68 ? 19.394 3.463 -26.154 1.00 79.62 68 GLY A O 1
ATOM 519 N N . SER A 1 69 ? 19.353 3.132 -28.375 1.00 82.88 69 SER A N 1
ATOM 520 C CA . SER A 1 69 ? 17.954 2.696 -28.433 1.00 82.88 69 SER A CA 1
ATOM 521 C C . SER A 1 69 ? 17.730 1.381 -27.682 1.00 82.88 69 SER A C 1
ATOM 523 O O . SER A 1 69 ? 16.795 1.278 -26.887 1.00 82.88 69 SER A O 1
ATOM 525 N N . LEU A 1 70 ? 18.628 0.401 -27.839 1.00 81.06 70 LEU A N 1
ATOM 526 C CA . LEU A 1 70 ? 18.567 -0.858 -27.087 1.00 81.06 70 LEU A CA 1
ATOM 527 C C . LEU A 1 70 ? 18.661 -0.626 -25.574 1.00 81.06 70 LEU A C 1
ATOM 529 O O . LEU A 1 70 ? 17.835 -1.150 -24.823 1.00 81.06 70 LEU A O 1
ATOM 533 N N . ILE A 1 71 ? 19.606 0.207 -25.129 1.00 82.56 71 ILE A N 1
ATOM 534 C CA . ILE A 1 71 ? 19.749 0.570 -23.711 1.00 82.56 71 ILE A CA 1
ATOM 535 C C . ILE A 1 71 ? 18.473 1.253 -23.207 1.00 82.56 71 ILE A C 1
ATOM 537 O O . ILE A 1 71 ? 17.967 0.897 -22.143 1.00 82.56 71 ILE A O 1
ATOM 541 N N . PHE A 1 72 ? 17.905 2.182 -23.981 1.00 87.44 72 PHE A N 1
ATOM 542 C CA . PHE A 1 72 ? 16.673 2.878 -23.616 1.00 87.44 72 PHE A CA 1
ATOM 543 C C . PHE A 1 72 ? 15.469 1.932 -23.503 1.00 87.44 72 PHE A C 1
ATOM 545 O O . PHE A 1 72 ? 14.683 2.043 -22.561 1.00 87.44 72 PHE A O 1
ATOM 552 N N . ILE A 1 73 ? 15.326 0.969 -24.418 1.00 87.31 73 ILE A N 1
ATOM 553 C CA . ILE A 1 73 ? 14.244 -0.026 -24.389 1.00 87.31 73 ILE A CA 1
ATOM 554 C C . ILE A 1 73 ? 14.370 -0.925 -23.154 1.00 87.31 73 ILE A C 1
ATOM 556 O O . ILE A 1 73 ? 13.379 -1.143 -22.449 1.00 87.31 73 ILE A O 1
ATOM 560 N N . VAL A 1 74 ? 15.580 -1.413 -22.859 1.00 83.94 74 VAL A N 1
ATOM 561 C CA . VAL A 1 74 ? 15.853 -2.233 -21.668 1.00 83.94 74 VAL A CA 1
ATOM 562 C C . VAL A 1 74 ? 15.582 -1.431 -20.396 1.00 83.94 74 VAL A C 1
ATOM 564 O O . VAL A 1 74 ? 14.843 -1.896 -19.525 1.00 83.94 74 VAL A O 1
ATOM 567 N N . TRP A 1 75 ? 16.088 -0.197 -20.322 1.00 85.12 75 TRP A N 1
ATOM 568 C CA . TRP A 1 75 ? 15.851 0.719 -19.206 1.00 85.12 75 TRP A CA 1
ATOM 569 C C . TRP A 1 75 ? 14.358 0.959 -18.971 1.00 85.12 75 TRP A C 1
ATOM 571 O O . TRP A 1 75 ? 13.857 0.799 -17.854 1.00 85.12 75 TRP A O 1
ATOM 581 N N . LYS A 1 76 ? 13.611 1.266 -20.037 1.00 86.75 76 LYS A N 1
ATOM 582 C CA . LYS A 1 76 ? 12.162 1.479 -19.981 1.00 86.75 76 LYS A CA 1
ATOM 583 C C . LYS A 1 76 ? 11.427 0.218 -19.521 1.00 86.75 76 LYS A C 1
ATOM 585 O O . LYS A 1 76 ? 10.532 0.314 -18.684 1.00 86.75 76 LYS A O 1
ATOM 590 N N . SER A 1 77 ? 11.803 -0.958 -20.026 1.00 81.31 77 SER A N 1
ATOM 591 C CA . SER A 1 77 ? 11.202 -2.245 -19.643 1.00 81.31 77 SER A CA 1
ATOM 592 C C . SER A 1 77 ? 11.374 -2.539 -18.150 1.00 81.31 77 SER A C 1
ATOM 594 O O . SER A 1 77 ? 10.405 -2.886 -17.468 1.00 81.31 77 SER A O 1
ATOM 596 N N . ILE A 1 78 ? 12.582 -2.325 -17.622 1.00 81.00 78 ILE A N 1
ATOM 597 C CA . ILE A 1 78 ? 12.886 -2.501 -16.197 1.00 81.00 78 ILE A CA 1
ATOM 598 C C . ILE A 1 78 ? 12.107 -1.483 -15.358 1.00 81.00 78 ILE A C 1
ATOM 600 O O . ILE A 1 78 ? 11.413 -1.866 -14.416 1.00 81.00 78 ILE A O 1
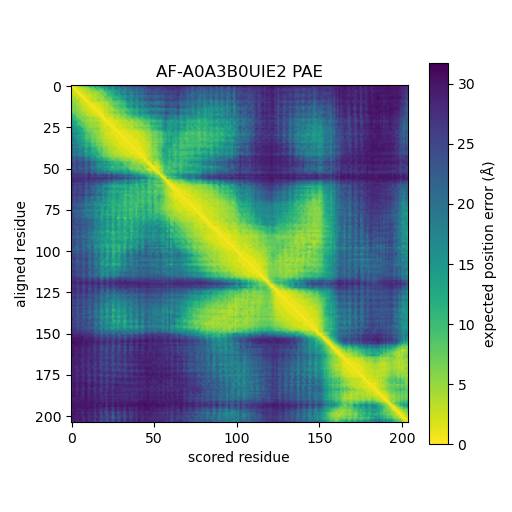ATOM 604 N N . SER A 1 79 ? 12.137 -0.201 -15.736 1.00 78.25 79 SER A N 1
ATOM 605 C CA . SER A 1 79 ? 11.443 0.868 -15.008 1.00 78.25 79 SER A CA 1
ATOM 606 C C . SER A 1 79 ? 9.927 0.644 -14.939 1.00 78.25 79 SER A C 1
ATOM 608 O O . SER A 1 79 ? 9.323 0.818 -13.882 1.00 78.25 79 SER A O 1
ATOM 610 N N . MET A 1 80 ? 9.301 0.184 -16.028 1.00 80.19 80 MET A N 1
ATOM 611 C CA . MET A 1 80 ? 7.869 -0.137 -16.034 1.00 80.19 80 MET A CA 1
ATOM 612 C C . MET A 1 80 ? 7.523 -1.281 -15.073 1.00 80.19 80 MET A C 1
ATOM 614 O O . MET A 1 80 ? 6.492 -1.225 -14.403 1.00 80.19 80 MET A O 1
ATOM 618 N N . ARG A 1 81 ? 8.367 -2.316 -14.984 1.00 77.62 81 ARG A N 1
ATOM 619 C CA . ARG A 1 81 ? 8.150 -3.442 -14.059 1.00 77.62 81 ARG A CA 1
ATOM 620 C C . ARG A 1 81 ? 8.334 -3.032 -12.599 1.00 77.62 81 ARG A C 1
ATOM 622 O O . ARG A 1 81 ? 7.541 -3.455 -11.759 1.00 77.62 81 ARG A O 1
ATOM 629 N N . LEU A 1 82 ? 9.326 -2.187 -12.317 1.00 78.06 82 LEU A N 1
ATOM 630 C CA . LEU A 1 82 ? 9.549 -1.624 -10.983 1.00 78.06 82 LEU A CA 1
ATOM 631 C C . LEU A 1 82 ? 8.341 -0.795 -10.538 1.00 78.06 82 LEU A C 1
ATOM 633 O O . LEU A 1 82 ? 7.743 -1.105 -9.514 1.00 78.06 82 LEU A O 1
ATOM 637 N N . LYS A 1 83 ? 7.875 0.139 -11.381 1.00 77.81 83 LYS A N 1
ATOM 638 C CA . LYS A 1 83 ? 6.694 0.966 -11.082 1.00 77.81 83 LYS A CA 1
ATOM 639 C C . LYS A 1 83 ? 5.434 0.143 -10.815 1.00 77.81 83 LYS A C 1
ATOM 641 O O . LYS A 1 83 ? 4.713 0.439 -9.872 1.00 77.81 83 LYS A O 1
ATOM 646 N N . LYS A 1 84 ? 5.166 -0.898 -11.614 1.00 73.88 84 LYS A N 1
ATOM 647 C CA . LYS A 1 84 ? 4.022 -1.800 -11.379 1.00 73.88 84 LYS A CA 1
ATOM 648 C C . LYS A 1 84 ? 4.133 -2.537 -10.043 1.00 73.88 84 LYS A C 1
ATOM 650 O O . LYS A 1 84 ? 3.135 -2.704 -9.355 1.00 73.88 84 LYS A O 1
ATOM 655 N N . THR A 1 85 ? 5.337 -2.966 -9.678 1.00 77.00 85 THR A N 1
ATOM 656 C CA . THR A 1 85 ? 5.579 -3.675 -8.413 1.00 77.00 85 THR A CA 1
ATOM 657 C C . THR A 1 85 ? 5.380 -2.750 -7.217 1.00 77.00 85 THR A C 1
ATOM 659 O O . THR A 1 85 ? 4.726 -3.136 -6.251 1.00 77.00 85 THR A O 1
ATOM 662 N N . ASP A 1 86 ? 5.893 -1.523 -7.293 1.00 74.38 86 ASP A N 1
ATOM 663 C CA . ASP A 1 86 ? 5.703 -0.515 -6.247 1.00 74.38 86 ASP A CA 1
ATOM 664 C C . ASP A 1 86 ? 4.230 -0.108 -6.128 1.00 74.38 86 ASP A C 1
ATOM 666 O O . ASP A 1 86 ? 3.720 0.070 -5.020 1.00 74.38 86 ASP A O 1
ATOM 670 N N . LEU A 1 87 ? 3.518 -0.046 -7.260 1.00 75.75 87 LEU A N 1
ATOM 671 C CA . LEU A 1 87 ? 2.089 0.234 -7.294 1.00 75.75 87 LEU A CA 1
ATOM 672 C C . LEU A 1 87 ? 1.289 -0.826 -6.525 1.00 75.75 87 LEU A C 1
ATOM 674 O O . LEU A 1 87 ? 0.576 -0.461 -5.591 1.00 75.75 87 LEU A O 1
ATOM 678 N N . ILE A 1 88 ? 1.482 -2.103 -6.869 1.00 74.50 88 ILE A N 1
ATOM 679 C CA . ILE A 1 88 ? 0.791 -3.242 -6.247 1.00 74.50 88 ILE A CA 1
ATOM 680 C C . ILE A 1 88 ? 1.133 -3.350 -4.756 1.00 74.50 88 ILE A C 1
ATOM 682 O O . ILE A 1 88 ? 0.256 -3.608 -3.936 1.00 74.50 88 ILE A O 1
ATOM 686 N N . LYS A 1 89 ? 2.400 -3.136 -4.371 1.00 76.88 89 LYS A N 1
ATOM 687 C CA . LYS A 1 89 ? 2.805 -3.147 -2.955 1.00 76.88 89 LYS A CA 1
ATOM 688 C C . LYS A 1 89 ? 2.084 -2.067 -2.152 1.00 76.88 89 LYS A C 1
ATOM 690 O O . LYS A 1 89 ? 1.585 -2.355 -1.071 1.00 76.88 89 LYS A O 1
ATOM 695 N N . SER A 1 90 ? 2.035 -0.845 -2.678 1.00 75.62 90 SER A N 1
ATOM 696 C CA . SER A 1 90 ? 1.348 0.279 -2.035 1.00 75.62 90 SER A CA 1
ATOM 697 C C . SER A 1 90 ? -0.158 0.006 -1.900 1.00 75.62 90 SER A C 1
ATOM 699 O O . SER A 1 90 ? -0.691 0.151 -0.807 1.00 75.62 90 SER A O 1
ATOM 701 N N . GLU A 1 91 ? -0.817 -0.506 -2.945 1.00 73.56 91 GLU A N 1
ATOM 702 C CA . GLU A 1 91 ? -2.241 -0.889 -2.900 1.00 73.56 91 GLU A CA 1
ATOM 703 C C . GLU A 1 91 ? -2.523 -1.980 -1.866 1.00 73.56 91 GLU A C 1
ATOM 705 O O . GLU A 1 91 ? -3.438 -1.850 -1.054 1.00 73.56 91 GLU A O 1
ATOM 710 N N . PHE A 1 92 ? -1.699 -3.029 -1.839 1.00 78.81 92 PHE A N 1
ATOM 711 C CA . PHE A 1 92 ? -1.821 -4.092 -0.847 1.00 78.81 92 PHE A CA 1
ATOM 712 C C . PHE A 1 92 ? -1.711 -3.551 0.585 1.00 78.81 92 PHE A C 1
ATOM 714 O O . PHE A 1 92 ? -2.524 -3.903 1.438 1.00 78.81 92 PHE A O 1
ATOM 721 N N . ILE A 1 93 ? -0.730 -2.680 0.848 1.00 79.94 93 ILE A N 1
ATOM 722 C CA . ILE A 1 93 ? -0.520 -2.077 2.170 1.00 79.94 93 ILE A CA 1
ATOM 723 C C . ILE A 1 93 ? -1.717 -1.203 2.565 1.00 79.94 93 ILE A C 1
ATOM 725 O O . ILE A 1 93 ? -2.203 -1.318 3.691 1.00 79.94 93 ILE A O 1
ATOM 729 N N . THR A 1 94 ? -2.224 -0.382 1.645 1.00 75.56 94 THR A N 1
ATOM 730 C CA . THR A 1 94 ? -3.399 0.474 1.862 1.00 75.56 94 THR A CA 1
ATOM 731 C C . THR A 1 94 ? -4.643 -0.346 2.208 1.00 75.56 94 THR A C 1
ATOM 733 O O . THR A 1 94 ? -5.292 -0.089 3.226 1.00 75.56 94 THR A O 1
ATOM 736 N N . ILE A 1 95 ? -4.948 -1.381 1.419 1.00 75.94 95 ILE A N 1
ATOM 737 C CA . ILE A 1 95 ? -6.107 -2.256 1.649 1.00 75.94 95 ILE A CA 1
ATOM 738 C C . ILE A 1 95 ? -5.960 -3.005 2.977 1.00 75.94 95 ILE A C 1
ATOM 740 O O . ILE A 1 95 ? -6.911 -3.076 3.761 1.00 75.94 95 ILE A O 1
ATOM 744 N N . ALA A 1 96 ? -4.773 -3.548 3.260 1.00 73.06 96 ALA A N 1
ATOM 745 C CA . ALA A 1 96 ? -4.500 -4.245 4.512 1.00 73.06 96 ALA A CA 1
ATOM 746 C C . ALA A 1 96 ? -4.688 -3.317 5.722 1.00 73.06 96 ALA A C 1
ATOM 748 O O . ALA A 1 96 ? -5.377 -3.693 6.670 1.00 73.06 96 ALA A O 1
ATOM 749 N N . ALA A 1 97 ? -4.151 -2.091 5.674 1.00 78.81 97 ALA A N 1
ATOM 750 C CA . ALA A 1 97 ? -4.322 -1.096 6.733 1.00 78.81 97 ALA A CA 1
ATOM 751 C C . ALA A 1 97 ? -5.803 -0.773 6.971 1.00 78.81 97 ALA A C 1
ATOM 753 O O . ALA A 1 97 ? -6.274 -0.812 8.109 1.00 78.81 97 ALA A O 1
ATOM 754 N N . HIS A 1 98 ? -6.564 -0.515 5.904 1.00 79.19 98 HIS A N 1
ATOM 755 C CA . HIS A 1 98 ? -7.990 -0.212 6.011 1.00 79.19 98 HIS A CA 1
ATOM 756 C C . HIS A 1 98 ? -8.769 -1.374 6.648 1.00 79.19 98 HIS A C 1
ATOM 758 O O . HIS A 1 98 ? -9.517 -1.188 7.612 1.00 79.19 98 HIS A O 1
ATOM 764 N N . ARG A 1 99 ? -8.522 -2.604 6.176 1.00 71.88 99 ARG A N 1
ATOM 765 C CA . ARG A 1 99 ? -9.154 -3.819 6.709 1.00 71.88 99 ARG A CA 1
ATOM 766 C C . ARG A 1 99 ? -8.745 -4.140 8.144 1.00 71.88 99 ARG A C 1
ATOM 768 O O . ARG A 1 99 ? -9.518 -4.804 8.820 1.00 71.88 99 ARG A O 1
ATOM 775 N N . ILE A 1 100 ? -7.585 -3.684 8.619 1.00 81.38 100 ILE A N 1
ATOM 776 C CA . ILE A 1 100 ? -7.131 -3.830 10.014 1.00 81.38 100 ILE A CA 1
ATOM 777 C C . ILE A 1 100 ? -7.757 -2.758 10.919 1.00 81.38 100 ILE A C 1
ATOM 779 O O . ILE A 1 100 ? -8.138 -3.048 12.056 1.00 81.38 100 ILE A O 1
ATOM 783 N N . ARG A 1 101 ? -7.943 -1.532 10.419 1.00 74.38 101 ARG A N 1
ATOM 784 C CA . ARG A 1 101 ? -8.538 -0.425 11.181 1.00 74.38 101 ARG A CA 1
ATOM 785 C C . ARG A 1 101 ? -9.952 -0.742 11.669 1.00 74.38 101 ARG A C 1
ATOM 787 O O . ARG A 1 101 ? -10.277 -0.461 12.822 1.00 74.38 101 ARG A O 1
ATOM 794 N N . THR A 1 102 ? -10.786 -1.348 10.828 1.00 73.69 102 THR A N 1
ATOM 795 C CA . THR A 1 102 ? -12.183 -1.690 11.156 1.00 73.69 102 THR A CA 1
ATOM 796 C C . THR A 1 102 ? -12.323 -2.687 12.323 1.00 73.69 102 THR A C 1
ATOM 798 O O . THR A 1 102 ? -13.043 -2.380 13.279 1.00 73.69 102 THR A O 1
ATOM 801 N N . PRO A 1 103 ? -11.667 -3.866 12.326 1.00 71.69 103 PRO A N 1
ATOM 802 C CA . PRO A 1 103 ? -11.697 -4.781 13.462 1.00 71.69 103 PRO A CA 1
ATOM 803 C C . PRO A 1 103 ? -11.001 -4.199 14.697 1.00 71.69 103 PRO A C 1
ATOM 805 O O . PRO A 1 103 ? -11.538 -4.366 15.787 1.00 71.69 103 PRO A O 1
ATOM 808 N N . LEU A 1 104 ? -9.895 -3.450 14.557 1.00 79.62 104 LEU A N 1
ATOM 809 C CA . LEU A 1 104 ? -9.274 -2.754 15.695 1.00 79.62 104 LEU A CA 1
ATOM 810 C C . LEU A 1 104 ? -10.238 -1.761 16.348 1.00 79.62 104 LEU A C 1
ATOM 812 O O . LEU A 1 104 ? -10.371 -1.731 17.568 1.00 79.62 104 LEU A O 1
ATOM 816 N N . THR A 1 105 ? -10.961 -0.985 15.543 1.00 76.56 105 THR A N 1
ATOM 817 C CA . THR A 1 105 ? -11.975 -0.058 16.053 1.00 76.56 105 THR A CA 1
ATOM 818 C C . THR A 1 105 ? -13.039 -0.825 16.835 1.00 76.56 105 THR A C 1
ATOM 820 O O . THR A 1 105 ? -13.323 -0.470 17.973 1.00 76.56 105 THR A O 1
ATOM 823 N N . ARG A 1 106 ? -13.563 -1.930 16.285 1.00 75.06 106 ARG A N 1
ATOM 824 C CA . ARG A 1 106 ? -14.546 -2.799 16.960 1.00 75.06 106 ARG A CA 1
ATOM 825 C C . ARG A 1 106 ? -14.047 -3.333 18.303 1.00 75.06 106 ARG A C 1
ATOM 827 O O . ARG A 1 106 ? -14.770 -3.263 19.289 1.00 75.06 106 ARG A O 1
ATOM 834 N N . VAL A 1 107 ? -12.810 -3.823 18.348 1.00 78.06 107 VAL A N 1
ATOM 835 C CA . VAL A 1 107 ? -12.179 -4.312 19.581 1.00 78.06 107 VAL A CA 1
ATOM 836 C C . VAL A 1 107 ? -12.071 -3.182 20.608 1.00 78.06 107 VAL A C 1
ATOM 838 O O . VAL A 1 107 ? -12.434 -3.372 21.766 1.00 78.06 107 VAL A O 1
ATOM 841 N N . ASN A 1 108 ? -11.679 -1.978 20.181 1.00 79.94 108 ASN A N 1
ATOM 842 C CA . ASN A 1 108 ? -11.611 -0.810 21.058 1.00 79.94 108 ASN A CA 1
ATOM 843 C C . ASN A 1 108 ? -12.984 -0.425 21.642 1.00 79.94 108 ASN A C 1
ATOM 845 O O . ASN A 1 108 ? -13.065 -0.061 22.816 1.00 79.94 108 ASN A O 1
ATOM 849 N N . TRP A 1 109 ? -14.061 -0.540 20.856 1.00 78.75 109 TRP A N 1
ATOM 850 C CA . TRP A 1 109 ? -15.434 -0.348 21.338 1.00 78.75 109 TRP A CA 1
ATOM 851 C C . TRP A 1 109 ? -15.817 -1.392 22.387 1.00 78.75 109 TRP A C 1
ATOM 853 O O . TRP A 1 109 ? -16.215 -1.011 23.483 1.00 78.75 109 TRP A O 1
ATOM 863 N N . MET A 1 110 ? -15.602 -2.68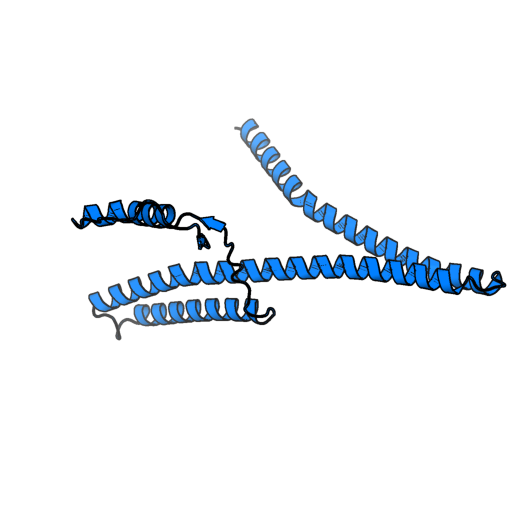1 22.102 1.00 79.50 110 MET A N 1
ATOM 864 C CA . MET A 1 110 ? -15.906 -3.771 23.040 1.00 79.50 110 MET A CA 1
ATOM 865 C C . MET A 1 110 ? -15.164 -3.606 24.371 1.00 79.50 110 MET A C 1
ATOM 867 O O . MET A 1 110 ? -15.751 -3.748 25.438 1.00 79.50 110 MET A O 1
ATOM 871 N N . ILE A 1 111 ? -13.876 -3.259 24.324 1.00 80.25 111 ILE A N 1
ATOM 872 C CA . ILE A 1 111 ? -13.091 -2.986 25.534 1.00 80.25 111 ILE A CA 1
ATOM 873 C C . ILE A 1 111 ? -13.648 -1.768 26.271 1.00 80.25 111 ILE A C 1
ATOM 875 O O . ILE A 1 111 ? -13.758 -1.787 27.494 1.00 80.25 111 ILE A O 1
ATOM 879 N N . SER A 1 112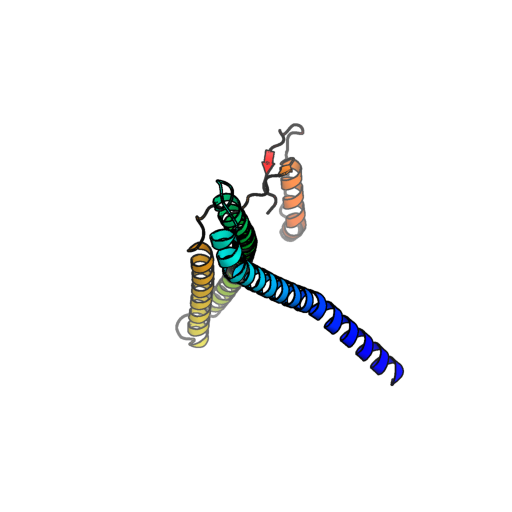 ? -13.989 -0.698 25.551 1.00 78.50 112 SER A N 1
ATOM 880 C CA . SER A 1 112 ? -14.528 0.517 26.165 1.00 78.50 112 SER A CA 1
ATOM 881 C C . SER A 1 112 ? -15.854 0.261 26.880 1.00 78.50 112 SER A C 1
ATOM 883 O O . SER A 1 112 ? -16.058 0.818 27.957 1.00 78.50 112 SER A O 1
ATOM 885 N N . GLU A 1 113 ? -16.698 -0.599 26.315 1.00 80.00 113 GLU A N 1
ATOM 886 C CA . GLU A 1 113 ? -17.983 -1.023 26.873 1.00 80.00 113 GLU A CA 1
ATOM 887 C C . GLU A 1 113 ? -17.804 -1.896 28.121 1.00 80.00 113 GLU A C 1
ATOM 889 O O . GLU A 1 113 ? -18.318 -1.546 29.180 1.00 80.00 113 GLU A O 1
ATOM 894 N N . ILE A 1 114 ? -16.947 -2.925 28.063 1.00 78.81 114 ILE A N 1
ATOM 895 C CA . ILE A 1 114 ? -16.603 -3.762 29.230 1.00 78.81 114 ILE A CA 1
ATOM 896 C C . ILE A 1 114 ? -16.067 -2.906 30.384 1.00 78.81 114 ILE A C 1
ATOM 898 O O . ILE A 1 114 ? -16.397 -3.113 31.554 1.00 78.81 114 ILE A O 1
ATOM 902 N N . VAL A 1 115 ? -15.216 -1.930 30.071 1.00 77.62 115 VAL A N 1
ATOM 903 C CA . VAL A 1 115 ? -14.627 -1.030 31.066 1.00 77.62 115 VAL A CA 1
ATOM 904 C C . VAL A 1 115 ? -15.673 -0.095 31.683 1.00 77.62 115 VAL A C 1
ATOM 906 O O . VAL A 1 115 ? -15.574 0.222 32.870 1.00 77.62 115 VAL A O 1
ATOM 909 N N . ALA A 1 116 ? -16.664 0.341 30.901 1.00 76.38 116 ALA A N 1
ATOM 910 C CA . ALA A 1 116 ? -17.760 1.174 31.382 1.00 76.38 116 ALA A CA 1
ATOM 911 C C . ALA A 1 116 ? -18.719 0.388 32.292 1.00 76.38 116 ALA A C 1
ATOM 913 O O . ALA A 1 116 ? -19.057 0.877 33.367 1.00 76.38 116 ALA A O 1
ATOM 914 N N . GLU A 1 117 ? -19.097 -0.837 31.913 1.00 77.25 117 GLU A N 1
ATOM 915 C CA . GLU A 1 117 ? -20.007 -1.691 32.694 1.00 77.25 117 GLU A C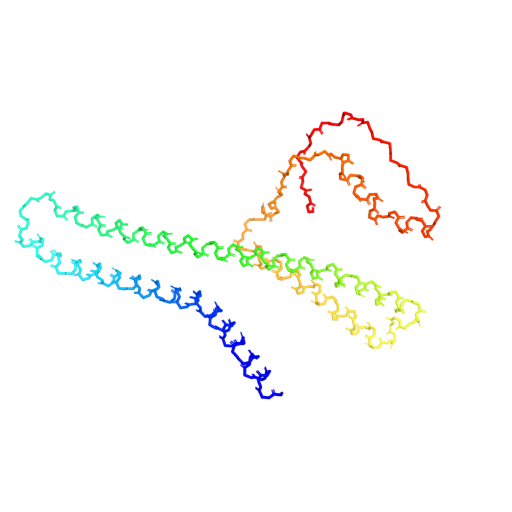A 1
ATOM 916 C C . GLU A 1 117 ? -19.389 -2.192 34.003 1.00 77.25 117 GLU A C 1
ATOM 918 O O . GLU A 1 117 ? -20.070 -2.296 35.020 1.00 77.25 117 GLU A O 1
ATOM 923 N N . SER A 1 118 ? -18.087 -2.482 34.006 1.00 71.31 118 SER A N 1
ATOM 924 C CA . SER A 1 118 ? -17.395 -3.000 35.192 1.00 71.31 118 SER A CA 1
ATOM 925 C C . SER A 1 118 ? -17.033 -1.925 36.227 1.00 71.31 118 SER A C 1
ATOM 927 O O . SER A 1 118 ? -16.595 -2.263 37.324 1.00 71.31 118 SER A O 1
ATOM 929 N N . GLY A 1 119 ? -17.172 -0.632 35.901 1.00 67.75 119 GLY A N 1
ATOM 930 C CA . GLY A 1 119 ? -16.752 0.477 36.773 1.00 67.75 119 GLY A CA 1
ATOM 931 C C . GLY A 1 119 ? -15.230 0.588 36.965 1.00 67.75 119 GLY A C 1
ATOM 932 O O . GLY A 1 119 ? -14.753 1.417 37.735 1.00 67.75 119 GLY A O 1
ATOM 933 N N . LEU A 1 120 ? -14.443 -0.213 36.239 1.00 66.62 120 LEU A N 1
ATOM 934 C CA . LEU A 1 120 ? -12.996 -0.386 36.422 1.00 66.62 120 LEU A CA 1
ATOM 935 C C . LEU A 1 120 ? -12.140 0.691 35.724 1.00 66.62 120 LEU A C 1
ATOM 937 O O . LEU A 1 120 ? -10.912 0.594 35.691 1.00 66.62 120 LEU A O 1
ATOM 941 N N . GLY A 1 121 ? -12.763 1.721 35.147 1.00 60.75 121 GLY A N 1
ATOM 942 C CA . GLY A 1 121 ? -12.170 2.534 34.079 1.00 60.75 121 GLY A CA 1
ATOM 943 C C . GLY A 1 121 ? -10.938 3.376 34.387 1.00 60.75 121 GLY A C 1
ATOM 944 O O . GLY A 1 121 ? -10.229 3.726 33.447 1.00 60.75 121 GLY A O 1
ATOM 945 N N . LYS A 1 122 ? -10.646 3.692 35.651 1.00 60.31 122 LYS A N 1
ATOM 946 C CA . LYS A 1 122 ? -9.429 4.442 36.024 1.00 60.31 122 LYS A CA 1
ATOM 947 C C . LYS A 1 122 ? -8.514 3.710 37.001 1.00 60.31 122 LYS A C 1
ATOM 949 O O . LYS A 1 122 ? -7.330 4.022 37.046 1.00 60.31 122 LYS A O 1
ATOM 954 N N . GLU A 1 123 ? -9.027 2.736 37.747 1.00 63.84 123 GLU A N 1
ATOM 955 C CA . GLU A 1 123 ? -8.240 2.018 38.759 1.00 63.84 123 GLU A CA 1
ATOM 956 C C . GLU A 1 123 ? -7.644 0.707 38.235 1.00 63.84 123 GLU A C 1
ATOM 958 O O . GLU A 1 123 ? -6.655 0.205 38.774 1.00 63.84 123 GLU A O 1
ATOM 963 N N . ASN A 1 124 ? -8.183 0.163 37.140 1.00 74.38 124 ASN A N 1
ATOM 964 C CA . ASN A 1 124 ? -7.674 -1.071 36.563 1.00 74.38 124 ASN A CA 1
ATOM 965 C C . ASN A 1 124 ? -6.549 -0.801 35.555 1.00 74.38 124 ASN A C 1
ATOM 967 O O . ASN A 1 124 ? -6.785 -0.414 34.408 1.00 74.38 124 ASN A O 1
ATOM 971 N N . LYS A 1 125 ? -5.310 -1.084 35.974 1.00 74.62 125 LYS A N 1
ATOM 972 C CA . LYS A 1 125 ? -4.106 -0.980 35.134 1.00 74.62 125 LYS A CA 1
ATOM 973 C C . LYS A 1 125 ? -4.224 -1.741 33.808 1.00 74.62 125 LYS A C 1
ATOM 975 O O . LYS A 1 125 ? -3.750 -1.239 32.796 1.00 74.62 125 LYS A O 1
ATOM 980 N N . LEU A 1 126 ? -4.886 -2.903 33.782 1.00 72.31 126 LEU A N 1
ATOM 981 C CA . LEU A 1 126 ? -5.058 -3.682 32.550 1.00 72.31 126 LEU A CA 1
ATOM 982 C C . LEU A 1 126 ? -5.963 -2.959 31.548 1.00 72.31 126 LEU A C 1
ATOM 984 O O . LEU A 1 126 ? -5.655 -2.934 30.362 1.00 72.31 126 LEU A O 1
ATOM 988 N N . ALA A 1 127 ? -7.042 -2.324 32.013 1.00 71.56 127 ALA A N 1
ATOM 989 C CA . ALA A 1 127 ? -7.949 -1.566 31.151 1.00 71.56 127 ALA A CA 1
ATOM 990 C C . ALA A 1 127 ? -7.255 -0.358 30.497 1.00 71.56 127 ALA A C 1
ATOM 992 O O . ALA A 1 127 ? -7.469 -0.082 29.314 1.00 71.56 127 ALA A O 1
ATOM 993 N N . VAL A 1 128 ? -6.396 0.334 31.254 1.00 74.50 128 VAL A N 1
ATOM 994 C CA . VAL A 1 128 ? -5.586 1.456 30.753 1.00 74.50 128 VAL A CA 1
ATOM 995 C C . VAL A 1 128 ? -4.574 0.970 29.715 1.00 74.50 128 VAL A C 1
ATOM 997 O O . VAL A 1 128 ? -4.565 1.487 28.599 1.00 74.50 128 VAL A O 1
ATOM 1000 N N . SER A 1 129 ? -3.801 -0.076 30.026 1.00 74.25 129 SER A N 1
ATOM 1001 C CA . SER A 1 129 ? -2.811 -0.631 29.093 1.00 74.25 129 SER A CA 1
ATOM 1002 C C . SER A 1 129 ? -3.443 -1.158 27.806 1.00 74.25 129 SER A C 1
ATOM 1004 O O . SER A 1 129 ? -2.899 -0.958 26.724 1.00 74.25 129 SER A O 1
ATOM 1006 N N . ILE A 1 130 ? -4.616 -1.792 27.885 1.00 78.31 130 ILE A N 1
ATOM 1007 C CA . ILE A 1 130 ? -5.327 -2.257 26.692 1.00 78.31 130 ILE A CA 1
ATOM 1008 C C . ILE A 1 130 ? -5.762 -1.063 25.821 1.00 78.31 130 ILE A C 1
ATOM 1010 O O . ILE A 1 130 ? -5.578 -1.111 24.606 1.00 78.31 130 ILE A O 1
ATOM 1014 N N . ARG A 1 131 ? -6.291 0.025 26.403 1.00 76.88 131 ARG A N 1
ATOM 1015 C CA . ARG A 1 131 ? -6.628 1.245 25.637 1.00 76.88 131 ARG A CA 1
ATOM 1016 C C . ARG A 1 131 ? -5.409 1.867 24.964 1.00 76.88 131 ARG A C 1
ATOM 1018 O O . ARG A 1 131 ? -5.517 2.314 23.824 1.00 76.88 131 ARG A O 1
ATOM 1025 N N . GLU A 1 132 ? -4.272 1.913 25.651 1.00 79.00 132 GLU A N 1
ATOM 1026 C CA . GLU A 1 132 ? -3.018 2.423 25.087 1.00 79.00 132 GLU A CA 1
ATOM 1027 C C . GLU A 1 132 ? -2.566 1.580 23.889 1.00 79.00 132 GLU A C 1
ATOM 1029 O O . GLU A 1 132 ? -2.389 2.127 22.802 1.00 79.00 132 GLU A O 1
ATOM 1034 N N . ILE A 1 133 ? -2.520 0.250 24.039 1.00 79.81 133 ILE A N 1
ATOM 1035 C CA . ILE A 1 133 ? -2.167 -0.683 22.955 1.00 79.81 133 ILE A CA 1
ATOM 1036 C C . ILE A 1 133 ? -3.106 -0.517 21.755 1.00 79.81 133 ILE A C 1
ATOM 1038 O O . ILE A 1 133 ? -2.655 -0.482 20.610 1.00 79.81 133 ILE A O 1
ATOM 1042 N N . MET A 1 134 ? -4.414 -0.385 21.991 1.00 81.75 134 MET A N 1
ATOM 1043 C CA . MET A 1 134 ? -5.387 -0.193 20.914 1.00 81.75 134 MET A CA 1
ATOM 1044 C C . MET A 1 134 ? -5.185 1.133 20.179 1.00 81.75 134 MET A C 1
ATOM 1046 O O . MET A 1 134 ? -5.218 1.163 18.947 1.00 81.75 134 MET A O 1
ATOM 1050 N N . ASN A 1 135 ? -4.930 2.220 20.906 1.00 81.38 135 ASN A N 1
ATOM 1051 C CA . ASN A 1 135 ? -4.625 3.515 20.302 1.00 81.38 135 ASN A CA 1
ATOM 1052 C C . ASN A 1 135 ? -3.325 3.473 19.490 1.00 81.38 135 ASN A C 1
ATOM 1054 O O . ASN A 1 135 ? -3.266 4.051 18.402 1.00 81.38 135 ASN A O 1
ATOM 1058 N N . ASP A 1 136 ? -2.305 2.770 19.978 1.00 81.81 136 ASP A N 1
ATOM 1059 C CA . ASP A 1 136 ? -1.035 2.609 19.272 1.00 81.81 136 ASP A CA 1
ATOM 1060 C C . ASP A 1 136 ? -1.187 1.758 18.011 1.00 81.81 136 ASP A C 1
ATOM 1062 O O . ASP A 1 136 ? -0.633 2.110 16.970 1.00 81.81 136 ASP A O 1
ATOM 1066 N N . LEU A 1 137 ? -2.011 0.708 18.043 1.00 80.94 137 LEU A N 1
ATOM 1067 C CA . LEU A 1 137 ? -2.345 -0.090 16.861 1.00 80.94 137 LEU A CA 1
ATOM 1068 C C . LEU A 1 137 ? -3.096 0.733 15.807 1.00 80.94 137 LEU A C 1
ATOM 1070 O O . LEU A 1 137 ? -2.792 0.645 14.616 1.00 80.94 137 LEU A O 1
ATOM 1074 N N . VAL A 1 138 ? -4.039 1.581 16.228 1.00 81.38 138 VAL A N 1
ATOM 1075 C CA . VAL A 1 138 ? -4.737 2.503 15.320 1.00 81.38 138 VAL A CA 1
ATOM 1076 C C . VAL A 1 138 ? -3.760 3.514 14.713 1.00 81.38 138 VAL A C 1
ATOM 1078 O O . VAL A 1 138 ? -3.778 3.732 13.500 1.00 81.38 138 VAL A O 1
ATOM 1081 N N . LYS A 1 139 ? -2.866 4.103 15.518 1.00 80.19 139 LYS A N 1
ATOM 1082 C CA . LYS A 1 139 ? -1.816 5.008 15.021 1.00 80.19 139 LYS A CA 1
ATOM 1083 C C . LYS A 1 139 ? -0.867 4.304 14.054 1.00 80.19 139 LYS A C 1
ATOM 1085 O O . LYS A 1 139 ? -0.566 4.862 13.005 1.00 80.19 139 LYS A O 1
ATOM 1090 N N . ALA A 1 140 ? -0.428 3.087 14.367 1.00 75.75 140 ALA A N 1
ATOM 1091 C CA . ALA A 1 140 ? 0.446 2.297 13.506 1.00 75.75 140 ALA A CA 1
ATOM 1092 C C . ALA A 1 140 ? -0.222 1.994 12.159 1.00 75.75 140 ALA A C 1
ATOM 1094 O O . ALA A 1 140 ? 0.400 2.175 11.115 1.00 75.75 140 ALA A O 1
ATOM 1095 N N . SER A 1 141 ? -1.506 1.628 12.170 1.00 80.06 141 SER A N 1
ATOM 1096 C CA . SER A 1 141 ? -2.296 1.439 10.950 1.00 80.06 141 SER A CA 1
ATOM 1097 C C . SER A 1 141 ? -2.385 2.721 10.116 1.00 80.06 141 SER A C 1
ATOM 1099 O O . SER A 1 141 ? -2.234 2.665 8.898 1.00 80.06 141 SER A O 1
ATOM 1101 N N . ASN A 1 142 ? -2.606 3.878 10.749 1.00 78.06 142 ASN A N 1
ATOM 1102 C CA . ASN A 1 142 ? -2.648 5.165 10.049 1.00 78.06 142 ASN A CA 1
ATOM 1103 C C . ASN A 1 142 ? -1.275 5.553 9.483 1.00 78.06 142 ASN A C 1
ATOM 1105 O O . ASN A 1 142 ? -1.190 6.047 8.366 1.00 78.06 142 ASN A O 1
ATOM 1109 N N . ASN A 1 143 ? -0.192 5.297 10.217 1.00 77.50 143 ASN A N 1
ATOM 1110 C CA . ASN A 1 143 ? 1.165 5.551 9.737 1.00 77.50 143 ASN A CA 1
ATOM 1111 C C . ASN A 1 143 ? 1.520 4.658 8.542 1.00 77.50 143 ASN A C 1
ATOM 1113 O O . ASN A 1 143 ? 2.168 5.125 7.611 1.00 77.50 143 ASN A O 1
ATOM 1117 N N . LEU A 1 144 ? 1.070 3.399 8.548 1.00 78.62 144 LEU A N 1
ATOM 1118 C CA . LEU A 1 144 ? 1.237 2.474 7.427 1.00 78.62 144 LEU A CA 1
ATOM 1119 C C . LEU A 1 144 ? 0.524 2.992 6.169 1.00 78.62 144 LEU A C 1
ATOM 1121 O O . LEU A 1 144 ? 1.104 2.981 5.086 1.00 78.62 144 LEU A O 1
ATOM 1125 N N . LEU A 1 145 ? -0.706 3.488 6.335 1.00 78.81 145 LEU A N 1
ATOM 1126 C CA . LEU A 1 145 ? -1.490 4.099 5.264 1.00 78.81 145 LEU A CA 1
ATOM 1127 C C . LEU A 1 145 ? -0.805 5.360 4.722 1.00 78.81 145 LEU A C 1
ATOM 1129 O O . LEU A 1 145 ? -0.525 5.444 3.531 1.00 78.81 145 LEU A O 1
ATOM 1133 N N . ASN A 1 146 ? -0.434 6.288 5.607 1.00 74.12 146 ASN A N 1
ATOM 1134 C CA . ASN A 1 146 ? 0.261 7.519 5.233 1.00 74.12 146 ASN A CA 1
ATOM 1135 C C . ASN A 1 146 ? 1.584 7.230 4.508 1.00 74.12 146 ASN A C 1
ATOM 1137 O O . ASN A 1 146 ? 1.936 7.935 3.570 1.00 74.12 146 ASN A O 1
ATOM 1141 N N . ALA A 1 147 ? 2.320 6.190 4.910 1.00 72.69 147 ALA A N 1
ATOM 1142 C CA . ALA A 1 147 ? 3.550 5.777 4.237 1.00 72.69 147 ALA A CA 1
ATOM 1143 C C . ALA A 1 147 ? 3.286 5.157 2.854 1.00 72.69 147 ALA A C 1
ATOM 1145 O O . ALA A 1 147 ? 4.055 5.395 1.923 1.00 72.69 147 ALA A O 1
ATOM 1146 N N . ALA A 1 148 ? 2.200 4.392 2.700 1.00 72.31 148 ALA A N 1
ATOM 1147 C CA . ALA A 1 148 ? 1.776 3.855 1.408 1.00 72.31 148 ALA A CA 1
ATOM 1148 C C . ALA A 1 148 ? 1.300 4.955 0.442 1.00 72.31 148 ALA A C 1
ATOM 1150 O O . ALA A 1 148 ? 1.483 4.818 -0.771 1.00 72.31 148 ALA A O 1
ATOM 1151 N N . GLU A 1 149 ? 0.737 6.041 0.980 1.00 68.12 149 GLU A N 1
ATOM 1152 C CA . GLU A 1 149 ? 0.251 7.212 0.243 1.00 68.12 149 GLU A CA 1
ATOM 1153 C C . GLU A 1 149 ? 1.341 8.266 -0.016 1.00 68.12 149 GLU A C 1
ATOM 1155 O O . GLU A 1 149 ? 1.309 8.927 -1.044 1.00 68.12 149 GLU A O 1
ATOM 1160 N N . ALA A 1 150 ? 2.368 8.399 0.830 1.00 63.84 150 ALA A N 1
ATOM 1161 C CA . ALA A 1 150 ? 3.429 9.407 0.673 1.00 63.84 150 ALA A CA 1
ATOM 1162 C C . ALA A 1 150 ? 4.208 9.308 -0.659 1.00 63.84 150 ALA A C 1
ATOM 1164 O O . ALA A 1 150 ? 4.875 10.262 -1.060 1.00 63.84 150 ALA A O 1
ATOM 1165 N N . GLY A 1 151 ? 4.123 8.167 -1.354 1.00 55.41 151 GLY A N 1
ATOM 1166 C CA . GLY A 1 151 ? 4.720 7.935 -2.674 1.00 55.41 151 GLY A CA 1
ATOM 1167 C C . GLY A 1 151 ? 3.759 8.051 -3.867 1.00 55.41 151 GLY A C 1
ATOM 1168 O O . GLY A 1 151 ? 4.202 7.886 -5.005 1.00 55.41 151 GLY A O 1
ATOM 1169 N N . LYS A 1 152 ? 2.461 8.309 -3.652 1.00 55.62 152 LYS A N 1
ATOM 1170 C CA . LYS A 1 152 ? 1.441 8.402 -4.709 1.00 55.62 152 LYS A CA 1
ATOM 1171 C C . LYS A 1 152 ? 0.479 9.554 -4.421 1.00 55.62 152 LYS A C 1
ATOM 1173 O O . LYS A 1 152 ? -0.029 9.692 -3.319 1.00 55.62 152 LYS A O 1
ATOM 1178 N N . SER A 1 153 ? 0.154 10.362 -5.430 1.00 47.44 153 SER A N 1
ATOM 1179 C CA . SER A 1 153 ? -0.977 11.288 -5.311 1.00 47.44 153 SER A CA 1
ATOM 1180 C C . SER A 1 153 ? -2.228 10.498 -4.911 1.00 47.44 153 SER A C 1
ATOM 1182 O O . SER A 1 153 ? -2.516 9.496 -5.561 1.00 47.44 153 SER A O 1
ATOM 1184 N N . SER A 1 154 ? -2.920 10.971 -3.873 1.00 46.91 154 SER A N 1
ATOM 1185 C CA . SER A 1 154 ? -4.142 10.511 -3.173 1.00 46.91 154 SER A CA 1
ATOM 1186 C C . SER A 1 154 ? -5.365 10.092 -4.040 1.00 46.91 154 SER A C 1
ATOM 1188 O O . SER A 1 154 ? -6.502 10.115 -3.593 1.00 46.91 154 SER A O 1
ATOM 1190 N N . LEU A 1 155 ? -5.175 9.698 -5.297 1.00 43.72 155 LEU A N 1
ATOM 1191 C CA . LEU A 1 155 ? -6.218 9.588 -6.320 1.00 43.72 155 LEU A CA 1
ATOM 1192 C C . LEU A 1 155 ? -6.728 8.169 -6.604 1.00 43.72 155 LEU A C 1
ATOM 1194 O O . LEU A 1 155 ? -7.496 8.009 -7.539 1.00 43.72 155 LEU A O 1
ATOM 1198 N N . TYR A 1 156 ? -6.335 7.148 -5.843 1.00 46.72 156 TYR A N 1
ATOM 1199 C CA . TYR A 1 156 ? -6.726 5.763 -6.139 1.00 46.72 156 TYR A CA 1
ATOM 1200 C C . TYR A 1 156 ? -7.459 5.113 -4.957 1.00 46.72 156 TYR A C 1
ATOM 1202 O O . TYR A 1 156 ? -6.986 4.160 -4.351 1.00 46.72 156 TYR A O 1
ATOM 1210 N N . TYR A 1 157 ? -8.654 5.622 -4.661 1.00 48.91 157 TYR A N 1
ATOM 1211 C CA . TYR A 1 157 ? -9.792 4.712 -4.761 1.00 48.91 157 TYR A CA 1
ATOM 1212 C C . TYR A 1 157 ? -10.050 4.642 -6.264 1.00 48.91 157 TYR A C 1
ATOM 1214 O O . TYR A 1 157 ? -10.590 5.592 -6.830 1.00 48.91 157 TYR A O 1
ATOM 1222 N N . ASP A 1 158 ? -9.518 3.618 -6.938 1.00 44.50 158 ASP A N 1
ATOM 1223 C CA . ASP A 1 158 ? -9.912 3.352 -8.322 1.00 44.50 158 ASP A CA 1
ATOM 1224 C C . ASP A 1 158 ? -11.353 2.883 -8.218 1.00 44.50 158 ASP A C 1
ATOM 1226 O O . ASP A 1 158 ? -11.610 1.698 -8.023 1.00 44.50 158 ASP A O 1
ATOM 1230 N N . TYR A 1 159 ? -12.280 3.839 -8.168 1.00 50.75 159 TYR A N 1
ATOM 1231 C CA . TYR 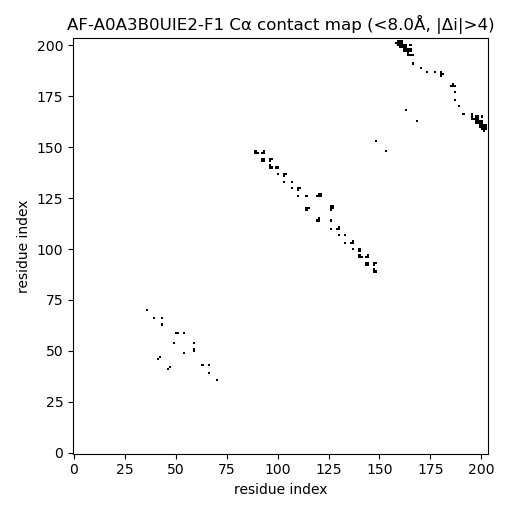A 1 159 ? -13.682 3.511 -8.072 1.00 50.75 159 TYR A CA 1
ATOM 1232 C C . TYR A 1 159 ? -14.002 2.695 -9.319 1.00 50.75 159 TYR A C 1
ATOM 1234 O O . TYR A 1 159 ? -13.983 3.223 -10.438 1.00 50.75 159 TYR A O 1
ATOM 1242 N N . MET A 1 160 ? -14.230 1.395 -9.144 1.00 51.09 160 MET A N 1
ATOM 1243 C CA . MET A 1 160 ? -14.540 0.485 -10.239 1.00 51.09 160 MET A CA 1
ATOM 1244 C C . MET A 1 160 ? -16.013 0.682 -10.565 1.00 51.09 160 MET A C 1
ATOM 1246 O O . MET A 1 160 ? -16.877 -0.119 -10.222 1.00 51.09 160 MET A O 1
ATOM 1250 N N . PHE A 1 161 ? -16.300 1.820 -11.196 1.00 59.19 161 PHE A N 1
ATOM 1251 C CA . PHE A 1 161 ? -17.644 2.196 -11.584 1.00 59.19 161 PHE A CA 1
ATOM 1252 C C . PHE A 1 161 ? -18.163 1.218 -12.634 1.00 59.19 161 PHE A C 1
ATOM 1254 O O . PHE A 1 161 ? -17.825 1.294 -13.818 1.00 59.19 161 PHE A O 1
ATOM 1261 N N . GLU A 1 162 ? -19.035 0.319 -12.202 1.00 66.94 162 GLU A N 1
ATOM 1262 C CA . GLU A 1 162 ? -19.800 -0.540 -13.085 1.00 66.94 162 GLU A CA 1
ATOM 1263 C C . GLU A 1 162 ? -21.171 0.085 -13.338 1.00 66.94 162 GLU A C 1
ATOM 1265 O O . GLU A 1 162 ? -21.757 0.758 -12.485 1.00 66.94 162 GLU A O 1
ATOM 1270 N N . LYS A 1 163 ? -21.719 -0.155 -14.532 1.00 69.88 163 LYS A N 1
ATOM 1271 C CA . LYS A 1 163 ? -23.121 0.166 -14.793 1.00 69.88 163 LYS A CA 1
ATOM 1272 C C . LYS A 1 163 ? -23.988 -0.769 -13.962 1.00 69.88 163 LYS A C 1
ATOM 1274 O O . LYS A 1 163 ? -24.072 -1.965 -14.240 1.00 69.88 163 LYS A O 1
ATOM 1279 N N . GLY A 1 164 ? -24.613 -0.216 -12.932 1.00 70.69 164 GLY A N 1
ATOM 1280 C CA . GLY A 1 164 ? -25.461 -0.948 -12.007 1.00 70.69 164 GLY A CA 1
ATOM 1281 C C . GLY A 1 164 ? -26.859 -0.353 -11.945 1.00 70.69 164 GLY A C 1
ATOM 1282 O O . GLY A 1 164 ? -27.056 0.861 -12.014 1.00 70.69 164 GLY A O 1
ATOM 1283 N N . GLN A 1 165 ? -27.855 -1.217 -11.769 1.00 76.69 165 GLN A N 1
ATOM 1284 C CA . GLN A 1 165 ? -29.185 -0.773 -11.369 1.00 76.69 165 GLN A CA 1
ATOM 1285 C C . GLN A 1 165 ? -29.192 -0.560 -9.857 1.00 76.69 165 GLN A C 1
ATOM 1287 O O . GLN A 1 165 ? -29.062 -1.517 -9.092 1.00 76.69 165 GLN A O 1
ATOM 1292 N N . PHE A 1 166 ? -29.394 0.685 -9.427 1.00 77.62 166 PHE A N 1
ATOM 1293 C CA . PHE A 1 166 ? -29.449 1.058 -8.009 1.00 77.62 166 PHE A CA 1
ATOM 1294 C C . PHE A 1 166 ? -30.456 0.211 -7.211 1.00 77.62 166 PHE A C 1
ATOM 1296 O O . PHE A 1 166 ? -30.191 -0.181 -6.077 1.00 77.62 166 PHE A O 1
ATOM 1303 N N . ALA A 1 167 ? -31.570 -0.175 -7.843 1.00 79.38 167 ALA A N 1
ATOM 1304 C CA . ALA A 1 167 ? -32.576 -1.058 -7.257 1.00 79.38 167 ALA A CA 1
ATOM 1305 C C . ALA A 1 167 ? -32.009 -2.412 -6.786 1.00 79.38 167 ALA A C 1
ATOM 1307 O O . ALA A 1 167 ? -32.463 -2.949 -5.777 1.00 79.38 167 ALA A O 1
ATOM 1308 N N . ASN A 1 168 ? -31.026 -2.972 -7.495 1.00 79.25 168 ASN A N 1
ATOM 1309 C CA . ASN A 1 168 ? -30.433 -4.261 -7.136 1.00 79.25 168 ASN A CA 1
ATOM 1310 C C . ASN A 1 168 ? -29.514 -4.131 -5.921 1.00 79.25 168 ASN A C 1
ATOM 1312 O O . ASN A 1 168 ? -29.547 -4.992 -5.045 1.00 79.25 168 ASN A O 1
ATOM 1316 N N . LEU A 1 169 ? -28.774 -3.024 -5.826 1.00 79.69 169 LEU A N 1
ATOM 1317 C CA . LEU A 1 169 ? -27.932 -2.716 -4.671 1.00 79.69 169 LEU A CA 1
ATOM 1318 C C . LEU A 1 169 ? -28.783 -2.527 -3.408 1.00 79.69 169 LEU A C 1
ATOM 1320 O O . LEU A 1 169 ? -28.518 -3.152 -2.385 1.00 79.69 169 LEU A O 1
ATOM 1324 N N . VAL A 1 170 ? -29.876 -1.760 -3.501 1.00 82.19 170 VAL A N 1
ATOM 1325 C CA . VAL A 1 170 ? -30.818 -1.571 -2.382 1.00 82.19 170 VAL A CA 1
ATOM 1326 C C . VAL A 1 170 ? -31.420 -2.905 -1.928 1.00 82.19 170 VAL A C 1
ATOM 1328 O O . VAL A 1 170 ? -31.466 -3.183 -0.730 1.00 82.19 170 VAL A O 1
ATOM 1331 N N . ARG A 1 171 ? -31.841 -3.767 -2.865 1.00 81.88 171 ARG A N 1
ATOM 1332 C CA . ARG A 1 171 ? -32.370 -5.102 -2.534 1.00 81.88 171 ARG A CA 1
ATOM 1333 C C . ARG A 1 171 ? -31.329 -5.994 -1.859 1.00 81.88 171 ARG A C 1
ATOM 1335 O O . ARG A 1 171 ? -31.676 -6.688 -0.906 1.00 81.88 171 ARG A O 1
ATOM 1342 N N . GLN A 1 172 ? -30.080 -5.972 -2.325 1.00 82.06 172 GLN A N 1
ATOM 1343 C CA . GLN A 1 172 ? -28.994 -6.750 -1.731 1.00 82.06 172 GLN A CA 1
ATOM 1344 C C . GLN A 1 172 ? -28.757 -6.334 -0.276 1.00 82.06 172 GLN A C 1
ATOM 1346 O O . GLN A 1 172 ? -28.819 -7.186 0.611 1.00 82.06 172 GLN A O 1
ATOM 1351 N N . VAL A 1 173 ? -28.595 -5.032 -0.023 1.00 83.69 173 VAL A N 1
ATOM 1352 C CA . VAL A 1 173 ? -28.389 -4.485 1.327 1.00 83.69 173 VAL A CA 1
ATOM 1353 C C . VAL A 1 173 ? -29.558 -4.856 2.239 1.00 83.69 173 VAL A C 1
ATOM 1355 O O . VAL A 1 173 ? -29.367 -5.391 3.326 1.00 83.69 173 VAL A O 1
ATOM 1358 N N . VAL A 1 174 ? -30.798 -4.662 1.787 1.00 84.75 174 VAL A N 1
ATOM 1359 C CA . VAL A 1 174 ? -31.986 -5.010 2.585 1.00 84.75 174 VAL A CA 1
ATOM 1360 C C . VAL A 1 174 ? -32.031 -6.508 2.904 1.00 84.75 174 VAL A C 1
ATOM 1362 O O . VAL A 1 174 ? -32.426 -6.886 4.009 1.00 84.75 174 VAL A O 1
ATOM 1365 N N . SER A 1 175 ? -31.579 -7.369 1.987 1.00 82.31 175 SER A N 1
ATOM 1366 C CA . SER A 1 175 ? -31.483 -8.808 2.241 1.00 82.31 175 SER A CA 1
ATOM 1367 C C . SER A 1 175 ? -30.440 -9.149 3.312 1.00 82.31 175 SER A C 1
ATOM 1369 O O . SER A 1 175 ? -30.735 -9.958 4.193 1.00 82.31 175 SER A O 1
ATOM 1371 N N . GLU A 1 176 ? -29.280 -8.485 3.307 1.00 85.25 176 GLU A N 1
ATOM 1372 C CA . GLU A 1 176 ? -28.207 -8.701 4.287 1.00 85.25 176 GLU A CA 1
ATOM 1373 C C . GLU A 1 176 ? -28.660 -8.342 5.709 1.00 85.25 176 GLU A C 1
ATOM 1375 O O . GLU A 1 176 ? -28.366 -9.063 6.664 1.00 85.25 176 GLU A O 1
ATOM 1380 N N . TYR A 1 177 ? -29.459 -7.282 5.857 1.00 85.06 177 TYR A N 1
ATOM 1381 C CA . TYR A 1 177 ? -29.973 -6.841 7.159 1.00 85.06 177 TYR A CA 1
ATOM 1382 C C . TYR A 1 177 ? -31.303 -7.496 7.572 1.00 85.06 177 TYR A C 1
ATOM 1384 O O . TYR A 1 177 ? -31.724 -7.357 8.725 1.00 85.06 177 TYR A O 1
ATOM 1392 N N . SER A 1 178 ? -31.950 -8.262 6.687 1.00 82.12 178 SER A N 1
ATOM 1393 C CA . SER A 1 178 ? -33.265 -8.876 6.937 1.00 82.12 178 SER A CA 1
ATOM 1394 C C . SER A 1 178 ? -33.283 -9.823 8.145 1.00 82.12 178 SER A C 1
ATOM 1396 O O . SER A 1 178 ? -34.249 -9.839 8.911 1.00 82.12 178 SER A O 1
ATOM 1398 N N . SER A 1 179 ? -32.196 -10.570 8.367 1.00 80.75 179 SER A N 1
ATOM 1399 C CA . SER A 1 179 ? -32.064 -11.477 9.513 1.00 80.75 179 SER A CA 1
ATOM 1400 C C . SER A 1 179 ? -32.025 -10.716 10.841 1.00 80.75 179 SER A C 1
ATOM 1402 O O . SER A 1 179 ? -32.665 -11.128 11.807 1.00 80.75 179 SER A O 1
ATOM 1404 N N . GLY A 1 180 ? -31.296 -9.597 10.896 1.00 83.44 180 GLY A N 1
ATOM 1405 C CA . GLY A 1 180 ? -31.215 -8.756 12.092 1.00 83.44 180 GLY A CA 1
ATOM 1406 C C . GLY A 1 180 ? -32.517 -8.000 12.363 1.00 83.44 180 GLY A C 1
ATOM 1407 O O . GLY A 1 180 ? -32.918 -7.859 13.516 1.00 83.44 180 GLY A O 1
ATOM 1408 N N . ALA A 1 181 ? -33.207 -7.569 11.305 1.00 84.00 181 ALA A N 1
ATOM 1409 C CA . ALA A 1 181 ? -34.492 -6.883 11.399 1.00 84.00 181 ALA A CA 1
ATOM 1410 C C . ALA A 1 181 ? -35.589 -7.789 11.979 1.00 84.00 181 ALA A C 1
ATOM 1412 O O . ALA A 1 181 ? -36.282 -7.385 12.909 1.00 84.00 181 ALA A O 1
ATOM 1413 N N . ARG A 1 182 ? -35.675 -9.047 11.519 1.00 83.44 182 ARG A N 1
ATOM 1414 C CA . ARG A 1 182 ? -36.608 -10.049 12.070 1.00 83.44 182 ARG A CA 1
ATOM 1415 C C . ARG A 1 182 ? -36.365 -10.332 13.548 1.00 83.44 182 ARG A C 1
ATOM 1417 O O . ARG A 1 182 ? -37.313 -10.490 14.303 1.00 83.44 182 ARG A O 1
ATOM 1424 N N . GLN A 1 183 ? -35.102 -10.378 13.967 1.00 87.81 183 GLN A N 1
ATOM 1425 C CA . GLN A 1 183 ? -34.745 -10.646 15.361 1.00 87.81 183 GLN A CA 1
ATOM 1426 C C . GLN A 1 183 ? -35.142 -9.499 16.308 1.00 87.81 183 GLN A C 1
ATOM 1428 O O . GLN A 1 183 ? -35.270 -9.713 17.510 1.00 87.81 183 GLN A O 1
ATOM 1433 N N . LYS A 1 184 ? -35.341 -8.292 15.765 1.00 87.06 184 LYS A N 1
ATOM 1434 C CA . LYS A 1 184 ? -35.733 -7.082 16.501 1.00 87.06 184 LYS A CA 1
ATOM 1435 C C . LYS A 1 184 ? -37.166 -6.626 16.206 1.00 87.06 184 LYS A C 1
ATOM 1437 O O . LYS A 1 184 ? -37.527 -5.526 16.606 1.00 87.06 184 LYS A O 1
ATOM 1442 N N . ASP A 1 185 ? -37.947 -7.448 15.503 1.00 87.62 185 ASP A N 1
ATOM 1443 C CA . ASP A 1 185 ? -39.327 -7.162 15.084 1.00 87.62 185 ASP A CA 1
ATOM 1444 C C . ASP A 1 185 ? -39.480 -5.842 14.291 1.00 87.62 185 ASP A C 1
ATOM 1446 O O . ASP A 1 185 ? -40.455 -5.101 14.409 1.00 87.62 185 ASP A O 1
ATOM 1450 N N . ILE A 1 186 ? -38.469 -5.519 13.476 1.00 89.62 186 ILE A N 1
ATOM 1451 C CA . ILE A 1 186 ? -38.430 -4.318 12.634 1.00 89.62 186 ILE A CA 1
ATOM 1452 C C . ILE A 1 186 ? -38.909 -4.680 11.229 1.00 89.62 186 ILE A C 1
ATOM 1454 O O . ILE A 1 186 ? -38.319 -5.533 10.561 1.00 89.62 186 ILE A O 1
ATOM 1458 N N . ASN A 1 187 ? -39.941 -3.984 10.746 1.00 83.81 187 ASN A N 1
ATOM 1459 C CA . ASN A 1 187 ? -40.458 -4.175 9.396 1.00 83.81 187 ASN A CA 1
ATOM 1460 C C . ASN A 1 187 ? -39.759 -3.226 8.407 1.00 83.81 187 ASN A C 1
ATOM 1462 O O . ASN A 1 187 ? -39.859 -2.006 8.534 1.00 83.81 187 ASN A O 1
ATOM 1466 N N . ILE A 1 188 ? -39.050 -3.780 7.420 1.00 81.25 188 ILE A N 1
ATOM 1467 C CA . ILE A 1 188 ? -38.353 -3.006 6.383 1.00 81.25 188 ILE A CA 1
ATOM 1468 C C . ILE A 1 188 ? -39.181 -3.070 5.100 1.00 81.25 188 ILE A C 1
ATOM 1470 O O . ILE A 1 188 ? -39.362 -4.146 4.532 1.00 81.25 188 ILE A O 1
ATOM 1474 N N . SER A 1 189 ? -39.665 -1.917 4.636 1.00 80.94 189 SER A N 1
ATOM 1475 C CA . SER A 1 189 ? -40.332 -1.782 3.337 1.00 80.94 189 SER A CA 1
ATOM 1476 C C . SER A 1 189 ? -39.434 -1.019 2.369 1.00 80.94 189 SER A C 1
ATOM 1478 O O . SER A 1 189 ? -38.767 -0.058 2.749 1.00 80.94 189 SER A O 1
ATOM 1480 N N . VAL A 1 190 ? -39.380 -1.491 1.127 1.00 79.19 190 VAL A N 1
ATOM 1481 C CA . VAL A 1 190 ? -38.583 -0.898 0.053 1.00 79.19 190 VAL A CA 1
ATOM 1482 C C . VAL A 1 190 ? -39.543 -0.561 -1.070 1.00 79.19 190 VAL A C 1
ATOM 1484 O O . VAL A 1 190 ? -40.051 -1.463 -1.733 1.00 79.19 190 VAL A O 1
ATOM 1487 N N . ASP A 1 191 ? -39.793 0.729 -1.260 1.00 79.38 191 ASP A N 1
ATOM 1488 C CA . ASP A 1 191 ? -40.571 1.239 -2.382 1.00 79.38 191 ASP A CA 1
ATOM 1489 C C . ASP A 1 191 ? -39.609 1.835 -3.413 1.00 79.38 191 ASP A C 1
ATOM 1491 O O . ASP A 1 191 ? -38.914 2.818 -3.146 1.00 79.38 191 ASP A O 1
ATOM 1495 N N . VAL A 1 192 ? -39.484 1.168 -4.559 1.00 71.50 192 VAL A N 1
ATOM 1496 C CA . VAL A 1 192 ? -38.542 1.541 -5.618 1.00 71.50 192 VAL A CA 1
ATOM 1497 C C . VAL A 1 192 ? -39.272 1.528 -6.952 1.00 71.50 192 VAL A C 1
ATOM 1499 O O . VAL A 1 192 ? -39.743 0.486 -7.404 1.00 71.50 192 VAL A O 1
ATOM 1502 N N . THR A 1 193 ? -39.305 2.684 -7.612 1.00 74.31 193 THR A N 1
ATOM 1503 C CA . THR A 1 193 ? -39.867 2.862 -8.955 1.00 74.31 193 THR A CA 1
ATOM 1504 C C . THR A 1 193 ? -39.157 1.968 -9.979 1.00 74.31 193 THR A C 1
ATOM 1506 O O . THR A 1 193 ? -37.931 1.983 -10.079 1.00 74.31 193 THR A O 1
ATOM 1509 N N . GLU A 1 194 ? -39.917 1.232 -10.798 1.00 63.16 194 GLU A N 1
ATOM 1510 C CA . GLU A 1 194 ? -39.393 0.226 -11.745 1.00 63.16 194 GLU A CA 1
ATOM 1511 C C . GLU A 1 194 ? -38.463 0.778 -12.844 1.00 63.16 194 GLU A C 1
ATOM 1513 O O . GLU A 1 194 ? -37.724 0.018 -13.467 1.00 63.16 194 GLU A O 1
ATOM 1518 N N . LYS A 1 195 ? -38.459 2.094 -13.083 1.00 63.88 195 LYS A N 1
ATOM 1519 C CA . LYS A 1 195 ? -37.608 2.756 -14.086 1.00 63.88 195 LYS A CA 1
ATOM 1520 C C . LYS A 1 195 ? -36.620 3.712 -13.431 1.00 63.88 195 LYS A C 1
ATOM 1522 O O . LYS A 1 195 ? -36.758 4.929 -13.539 1.00 63.88 195 LYS A O 1
ATOM 1527 N N . LEU A 1 196 ? -35.616 3.160 -12.761 1.00 68.56 196 LEU A N 1
ATOM 1528 C CA . LEU A 1 196 ? -34.439 3.931 -12.372 1.00 68.56 196 LEU A CA 1
ATOM 1529 C C . LEU A 1 196 ? -33.409 3.931 -13.514 1.00 68.56 196 LEU A C 1
ATOM 1531 O O . LEU A 1 196 ? -33.198 2.886 -14.133 1.00 68.56 196 LEU A O 1
ATOM 1535 N N . PRO A 1 197 ? -32.771 5.078 -13.809 1.00 70.12 197 PRO A N 1
ATOM 1536 C CA . PRO A 1 197 ? -31.684 5.134 -14.777 1.00 70.12 197 PRO A CA 1
ATOM 1537 C C . PRO A 1 197 ? -30.484 4.309 -14.291 1.00 70.12 197 PRO A C 1
ATOM 1539 O O . PRO A 1 197 ? -30.244 4.190 -13.088 1.00 70.12 197 PRO A O 1
ATOM 1542 N N . GLU A 1 198 ? -29.724 3.741 -15.229 1.00 70.62 198 GLU A N 1
ATOM 1543 C CA . GLU A 1 198 ? -28.446 3.103 -14.910 1.00 70.62 198 GLU A CA 1
ATOM 1544 C C . GLU A 1 198 ? -27.481 4.149 -14.352 1.00 70.62 198 GLU A C 1
ATOM 1546 O O . GLU A 1 198 ? -27.269 5.199 -14.963 1.00 70.62 198 GLU A O 1
ATOM 1551 N N . LEU A 1 199 ? -26.897 3.851 -13.194 1.00 76.69 199 LEU A N 1
ATOM 1552 C CA . LEU A 1 199 ? -25.908 4.704 -12.554 1.00 76.69 199 LEU A CA 1
ATOM 1553 C C . LEU A 1 199 ? -24.548 4.014 -12.610 1.00 76.69 199 LEU A C 1
ATOM 1555 O O . LEU A 1 199 ? -24.446 2.790 -12.493 1.00 76.69 199 LEU A O 1
ATOM 1559 N N . SER A 1 200 ? -23.504 4.818 -12.784 1.00 71.94 200 SER A N 1
ATOM 1560 C CA . SER A 1 200 ? -22.135 4.393 -12.514 1.00 71.94 200 SER A CA 1
ATOM 1561 C C . SER A 1 200 ? -21.996 4.242 -11.004 1.00 71.94 200 SER A C 1
ATOM 1563 O O . SER A 1 200 ? -22.007 5.239 -10.283 1.00 71.94 200 SER A O 1
ATOM 1565 N N . LEU A 1 201 ? -21.925 3.001 -10.532 1.00 70.12 201 LEU A N 1
ATOM 1566 C CA . LEU A 1 201 ? -21.837 2.660 -9.116 1.00 70.12 201 LEU A CA 1
ATOM 1567 C C . LEU A 1 201 ? -20.553 1.868 -8.889 1.00 70.12 201 LEU A C 1
ATOM 1569 O O . LEU A 1 201 ? -20.2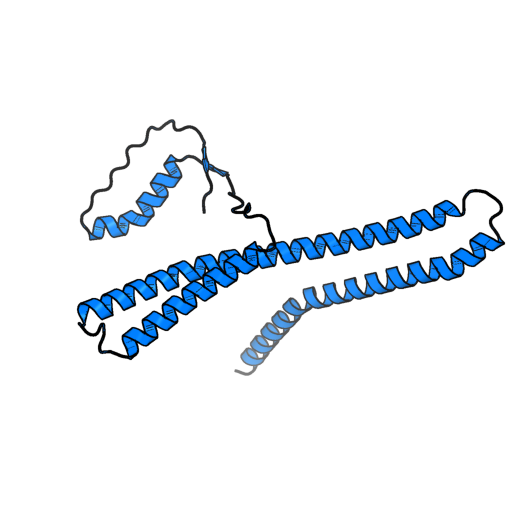67 0.941 -9.644 1.00 70.12 201 LEU A O 1
ATOM 1573 N N . ASP A 1 202 ? -19.800 2.234 -7.859 1.00 65.88 202 ASP A N 1
ATOM 1574 C CA . ASP A 1 202 ? -18.774 1.348 -7.319 1.00 65.88 202 ASP A CA 1
ATOM 1575 C C . ASP A 1 202 ? -19.447 0.343 -6.373 1.00 65.88 202 ASP A C 1
ATOM 1577 O O . ASP A 1 202 ? -20.369 0.704 -5.636 1.00 65.88 202 ASP A O 1
ATOM 1581 N N . LYS A 1 203 ? -19.062 -0.930 -6.475 1.00 57.22 203 LYS A N 1
ATOM 1582 C CA . LYS A 1 203 ? -19.660 -2.041 -5.719 1.00 57.22 203 LYS A CA 1
ATOM 1583 C C . LYS A 1 203 ? -18.935 -2.341 -4.406 1.00 57.22 203 LYS A C 1
ATOM 1585 O O . LYS A 1 203 ? -19.493 -3.112 -3.623 1.00 57.22 203 LYS A O 1
ATOM 1590 N N . GLU A 1 204 ? -17.730 -1.804 -4.190 1.00 51.59 204 GLU A N 1
ATOM 1591 C CA . GLU A 1 204 ? -17.012 -1.922 -2.905 1.00 51.59 204 GLU A CA 1
ATOM 1592 C C . GLU A 1 204 ? -17.469 -0.906 -1.848 1.00 51.59 204 GLU A C 1
ATOM 1594 O O . GLU A 1 204 ? -17.787 0.254 -2.196 1.00 51.59 204 GLU A O 1
#

Foldseek 3Di:
DVVVVVVVVVVVVVVVVVVCVVVVVVVVVVVVLVVVVVVLVVCCVVVVVVCVVPDDDDCSVVSVVVSVVVVVVSVVVVVVVVVVVLVVVLVVLQVVLVVQLVVLVVVLVVLVVVCVVVVCVPVDPVSVVVNVVSVVSNVVSVVSNCVSPVVDPPPPVVQQFDFDDVVVVVVVVCVVCVVVCVVVVHDDDDDDDPDDGTDRHRPD